Protein AF-A0A0C3QM70-F1 (afdb_monomer)

Foldseek 3Di:
DDVVLLVVLVVCLQDQEDADEQAADDLVSVLNSQVSNLNHAYYAYENNLDALVSLLLQAADPDPPPDDRGNQNHAYYHYELNARYALVSVLRRQVRLLVQCVVCVVPVPDDRHHHHAYYAYANYAPVRYDPVSVVSNVVRYNYYHYHYDHPDPPPPVPPPDPDPPPDPPPDDDDDDD

Organism: NCBI:txid1051891

Solvent-accessible surface area (backbone atoms only — not comparable to full-atom values): 9933 Å² total; per-residue (Å²): 124,44,66,69,54,36,52,50,21,70,76,41,38,75,40,38,69,47,80,48,66,71,48,83,58,49,53,69,34,51,54,61,18,37,68,39,23,60,50,20,30,34,44,33,43,28,44,33,75,42,37,50,73,54,57,50,61,64,33,66,59,94,46,89,83,80,52,83,58,37,36,26,42,32,26,32,43,34,45,30,46,32,66,62,45,46,34,60,55,56,26,50,33,42,49,50,28,29,53,55,34,57,54,40,81,77,40,94,82,65,83,79,43,40,39,37,38,34,42,37,41,28,52,28,48,43,92,50,54,48,69,67,34,52,52,57,37,53,75,50,32,84,40,76,46,79,44,60,42,79,75,68,78,80,76,73,69,83,70,84,69,92,66,90,71,81,72,86,87,82,80,86,84,77,92,76,134

Secondary structure (DSSP, 8-state):
--HHHHHHHHH-TT--EEEEES----HHHHHHHHTT-TT--EEEEES----HHHHHTTSPPSSTTT-PPSSTT--EEEEES-TT--HHHHHHHHHHHHHHHHHHHH-TTS---PPP-EEEEEEEEGGG--HHHHHHHHHH-SEEEEEEE----------------------------

Sequence (177 aa):
MAPWLIELSQAHTQLCNLDITGCVVPTDGWIAAFRNWNSLTSLRLMSCELDDFDVQILSPPETANDQPTLLPKLQKLTLDNEIHLSSTIVRDIVRRRYTLSEARKVDSVTREVAAIQEVTIRGWDAGKVDHKDVAEIAECVERLNIGAFQGGVSDVVDEGSDSDTEWPSDWDSEGSF

Mean predicted aligned error: 10.43 Å

Nearest PDB structures (foldseek):
  8j07-assembly1_5  TM=6.644E-01  e=1.689E-02  Homo sapiens
  4z0c-assembly1_D  TM=6.528E-01  e=6.087E-01  Mus musculus
  5fuy-assembly2_E-2  TM=3.198E-01  e=2.266E+00  Trypanosoma brucei
  5fuy-assembly1_A  TM=3.199E-01  e=3.055E+00  Trypanosoma brucei

Structure (mmCIF, N/CA/C/O backbone):
data_AF-A0A0C3QM70-F1
#
_entry.id   AF-A0A0C3QM70-F1
#
loop_
_atom_site.group_PDB
_atom_site.id
_atom_site.type_symbol
_atom_site.label_atom_id
_atom_site.label_alt_id
_atom_site.label_comp_id
_atom_site.label_asym_id
_atom_site.label_entity_id
_atom_site.label_seq_id
_atom_site.pdbx_PDB_ins_code
_atom_site.Cartn_x
_atom_site.Cartn_y
_atom_site.Cartn_z
_atom_site.occupancy
_atom_site.B_iso_or_equiv
_atom_site.auth_seq_id
_atom_site.auth_comp_id
_atom_site.auth_asym_id
_atom_site.auth_atom_id
_atom_site.pdbx_PDB_model_num
ATOM 1 N N . MET A 1 1 ? -2.213 6.510 -19.638 1.00 62.28 1 MET A N 1
ATOM 2 C CA . MET A 1 1 ? -3.489 6.206 -18.947 1.00 62.28 1 MET A CA 1
ATOM 3 C C . MET A 1 1 ? -3.745 4.715 -19.109 1.00 62.28 1 MET A C 1
ATOM 5 O O . MET A 1 1 ? -3.494 4.232 -20.203 1.00 62.28 1 MET A O 1
ATOM 9 N N . ALA A 1 2 ? -4.167 3.996 -18.063 1.00 82.88 2 ALA A N 1
ATOM 10 C CA . ALA A 1 2 ? -4.428 2.550 -18.100 1.00 82.88 2 ALA A CA 1
ATOM 11 C C . ALA A 1 2 ? -5.946 2.284 -17.974 1.00 82.88 2 ALA A C 1
ATOM 13 O O . ALA A 1 2 ? -6.438 2.132 -16.855 1.00 82.88 2 ALA A O 1
ATOM 14 N N . PRO A 1 3 ? -6.713 2.280 -19.087 1.00 89.38 3 PRO A N 1
ATOM 15 C CA . PRO A 1 3 ? -8.179 2.241 -19.039 1.00 89.38 3 PRO A CA 1
ATOM 16 C C . PRO A 1 3 ? -8.719 0.989 -18.348 1.00 89.38 3 PRO A C 1
ATOM 18 O O . PRO A 1 3 ? -9.655 1.075 -17.560 1.00 89.38 3 PRO A O 1
ATOM 21 N N . TRP A 1 4 ? -8.054 -0.149 -18.562 1.00 94.50 4 TRP A N 1
ATOM 22 C CA . TRP A 1 4 ? -8.442 -1.439 -17.997 1.00 94.50 4 TRP A CA 1
ATOM 23 C C . TRP A 1 4 ? -8.521 -1.420 -16.464 1.00 94.50 4 TRP A C 1
ATOM 25 O O . TRP A 1 4 ? -9.421 -2.028 -15.894 1.00 94.50 4 TRP A O 1
ATOM 35 N N . LEU A 1 5 ? -7.614 -0.706 -15.786 1.00 95.38 5 LEU A N 1
ATOM 36 C CA . LEU A 1 5 ? -7.576 -0.661 -14.324 1.00 95.38 5 LEU A CA 1
ATOM 37 C C . LEU A 1 5 ? -8.749 0.161 -13.779 1.00 95.38 5 LEU A C 1
ATOM 39 O O . LEU A 1 5 ? -9.371 -0.203 -12.782 1.00 95.38 5 LEU A O 1
ATOM 43 N N . ILE A 1 6 ? -9.078 1.254 -14.467 1.00 95.12 6 ILE A N 1
ATOM 44 C CA . ILE A 1 6 ? -10.209 2.114 -14.119 1.00 95.12 6 ILE A CA 1
ATOM 45 C C . ILE A 1 6 ? -11.518 1.350 -14.337 1.00 95.12 6 ILE A C 1
ATOM 47 O O . ILE A 1 6 ? -12.344 1.301 -13.429 1.00 95.12 6 ILE A O 1
ATOM 51 N N . GLU A 1 7 ? -11.683 0.697 -15.487 1.00 96.12 7 GLU A N 1
ATOM 52 C CA . GLU A 1 7 ? -12.855 -0.132 -15.793 1.00 96.12 7 GLU A CA 1
ATOM 53 C C . GLU A 1 7 ? -13.018 -1.276 -14.781 1.00 96.12 7 GLU A C 1
ATOM 55 O O . GLU A 1 7 ? -14.103 -1.459 -14.223 1.00 96.12 7 GLU A O 1
ATOM 60 N N . LEU A 1 8 ? -11.927 -1.981 -14.455 1.00 96.00 8 LEU A N 1
ATOM 61 C CA . LEU A 1 8 ? -11.909 -3.012 -13.414 1.00 96.00 8 LEU A CA 1
ATOM 62 C C . LEU A 1 8 ? -12.368 -2.440 -12.067 1.00 96.00 8 LEU A C 1
ATOM 64 O O . LEU A 1 8 ? -13.179 -3.050 -11.367 1.00 96.00 8 LEU A O 1
ATOM 68 N N . SER A 1 9 ? -11.879 -1.252 -11.708 1.00 96.31 9 SER A N 1
ATOM 69 C CA . SER A 1 9 ? -12.223 -0.618 -10.437 1.00 96.31 9 SER A CA 1
ATOM 70 C C . SER A 1 9 ? -13.693 -0.208 -10.337 1.00 96.31 9 SER A C 1
ATOM 72 O O . SER A 1 9 ? -14.294 -0.316 -9.268 1.00 96.31 9 SER A O 1
ATOM 74 N N . GLN A 1 10 ? -14.294 0.193 -11.458 1.00 96.44 10 GLN A N 1
ATOM 75 C CA . GLN A 1 10 ? -15.709 0.550 -11.544 1.00 96.44 10 GLN A CA 1
ATOM 76 C C . GLN A 1 10 ? -16.611 -0.688 -11.503 1.00 96.44 10 GLN A C 1
ATOM 78 O O . GLN A 1 10 ? -17.658 -0.664 -10.858 1.00 96.44 10 GLN A O 1
ATOM 83 N N . ALA A 1 11 ? -16.198 -1.780 -12.150 1.00 97.12 11 ALA A N 1
ATOM 84 C CA . ALA A 1 11 ? -16.954 -3.030 -12.175 1.00 97.12 11 ALA A CA 1
ATOM 85 C C . ALA A 1 11 ? -16.899 -3.795 -10.838 1.00 97.12 11 ALA A C 1
ATOM 87 O O . ALA A 1 11 ? -17.848 -4.497 -10.487 1.00 97.12 11 ALA A O 1
ATOM 88 N N . HIS A 1 12 ? -15.811 -3.649 -10.072 1.00 96.44 12 HIS A N 1
ATOM 89 C CA . HIS A 1 12 ? -15.542 -4.450 -8.874 1.00 96.44 12 HIS A CA 1
ATOM 90 C C . HIS A 1 12 ? -15.280 -3.596 -7.625 1.00 96.44 12 HIS A C 1
ATOM 92 O O . HIS A 1 12 ? -14.257 -3.735 -6.961 1.00 96.44 12 HIS A O 1
ATOM 98 N N . THR A 1 13 ? -16.227 -2.737 -7.249 1.00 94.81 13 THR A N 1
ATOM 99 C CA . THR A 1 13 ? -16.095 -1.831 -6.084 1.00 94.81 13 THR A CA 1
ATOM 100 C C . THR A 1 13 ? -15.958 -2.546 -4.731 1.00 94.81 13 THR A C 1
ATOM 102 O O . THR A 1 13 ? -15.424 -1.982 -3.778 1.00 94.81 13 THR A O 1
ATOM 105 N N . GLN A 1 14 ? -16.408 -3.803 -4.643 1.00 95.88 14 GLN A N 1
ATOM 106 C CA . GLN A 1 14 ? -16.313 -4.650 -3.445 1.00 95.88 14 GLN A CA 1
ATOM 107 C C . GLN A 1 14 ? -15.045 -5.517 -3.407 1.00 95.88 14 GLN A C 1
ATOM 109 O O . GLN A 1 14 ? -14.957 -6.435 -2.595 1.00 95.88 14 GLN A O 1
ATOM 114 N N . LEU A 1 15 ? -14.076 -5.272 -4.294 1.00 96.38 15 LEU A N 1
ATOM 115 C CA . LEU A 1 15 ? -12.822 -6.017 -4.309 1.00 96.38 15 LEU A CA 1
ATOM 116 C C . LEU A 1 15 ? -12.076 -5.841 -2.975 1.00 96.38 15 LEU A C 1
ATOM 118 O O . LEU A 1 15 ? -11.811 -4.718 -2.551 1.00 96.38 15 LEU A O 1
ATOM 122 N N . CYS A 1 16 ? -11.726 -6.956 -2.327 1.00 97.56 16 CYS A N 1
ATOM 123 C CA . CYS A 1 16 ? -10.969 -6.955 -1.068 1.00 97.56 16 CYS A CA 1
ATOM 124 C C . CYS A 1 16 ? -9.469 -7.205 -1.274 1.00 97.56 16 CYS A C 1
ATOM 126 O O . CYS A 1 16 ? -8.653 -6.771 -0.464 1.00 97.56 16 CYS A O 1
ATOM 128 N N . ASN A 1 17 ? -9.102 -7.910 -2.346 1.00 98.06 17 ASN A N 1
ATOM 129 C CA . ASN A 1 17 ? -7.728 -8.307 -2.635 1.00 98.06 17 ASN A CA 1
ATOM 130 C C . ASN A 1 17 ? -7.408 -7.998 -4.093 1.00 98.06 17 ASN A C 1
ATOM 132 O O . ASN A 1 17 ? -8.175 -8.379 -4.977 1.00 98.06 17 ASN A O 1
ATOM 136 N N . LEU A 1 18 ? -6.275 -7.351 -4.329 1.00 97.62 18 LEU A N 1
ATOM 137 C CA . LEU A 1 18 ? -5.788 -7.026 -5.659 1.00 97.62 18 LEU A CA 1
ATOM 138 C C . LEU A 1 18 ? -4.319 -7.420 -5.766 1.00 97.62 18 LEU A C 1
ATOM 140 O O . LEU A 1 18 ? -3.511 -7.016 -4.931 1.00 97.62 18 LEU A O 1
ATOM 144 N N . ASP A 1 19 ? -4.003 -8.195 -6.797 1.00 97.19 19 ASP A N 1
ATOM 145 C CA . ASP A 1 19 ? -2.641 -8.531 -7.202 1.00 97.19 19 ASP A CA 1
ATOM 146 C C . ASP A 1 19 ? -2.462 -8.055 -8.645 1.00 97.19 19 ASP A C 1
ATOM 148 O O . ASP A 1 19 ? -3.236 -8.440 -9.526 1.00 97.19 19 ASP A O 1
ATOM 152 N N . ILE A 1 20 ? -1.504 -7.158 -8.864 1.00 95.44 20 ILE A N 1
ATOM 153 C CA . ILE A 1 20 ? -1.140 -6.648 -10.184 1.00 95.44 20 ILE A CA 1
ATOM 154 C C . ILE A 1 20 ? 0.347 -6.895 -10.377 1.00 95.44 20 ILE A C 1
ATOM 156 O O . ILE A 1 20 ? 1.166 -6.527 -9.537 1.00 95.44 20 ILE A O 1
ATOM 160 N N . THR A 1 21 ? 0.682 -7.518 -11.503 1.00 95.25 21 THR A N 1
ATOM 161 C CA . THR A 1 21 ? 2.053 -7.885 -11.851 1.00 95.25 21 THR A CA 1
ATOM 162 C C . THR A 1 21 ? 2.412 -7.355 -13.237 1.00 95.25 21 THR A C 1
ATOM 164 O O . THR A 1 21 ? 1.606 -7.474 -14.162 1.00 95.25 21 THR A O 1
ATOM 167 N N . GLY A 1 22 ? 3.619 -6.809 -13.400 1.00 92.75 22 GLY A N 1
ATOM 168 C CA . GLY A 1 22 ? 4.193 -6.473 -14.706 1.00 92.75 22 GLY A CA 1
ATOM 169 C C . GLY A 1 22 ? 3.465 -5.346 -15.438 1.00 92.75 22 GLY A C 1
ATOM 170 O O . GLY A 1 22 ? 3.394 -5.366 -16.666 1.00 92.75 22 GLY A O 1
ATOM 171 N N . CYS A 1 23 ? 2.846 -4.416 -14.706 1.00 91.44 23 CYS A N 1
ATOM 172 C CA . CYS A 1 23 ? 1.998 -3.376 -15.284 1.00 91.44 23 CYS A CA 1
ATOM 173 C C . CYS A 1 23 ? 2.524 -1.979 -14.963 1.00 91.44 23 CYS A C 1
ATOM 175 O O . CYS A 1 23 ? 2.448 -1.540 -13.820 1.00 91.44 23 CYS A O 1
ATOM 177 N N . VAL A 1 24 ? 2.927 -1.245 -15.999 1.00 91.56 24 VAL A N 1
ATOM 178 C CA . VAL A 1 24 ? 3.275 0.175 -15.882 1.00 91.56 24 VAL A CA 1
ATOM 179 C C . VAL A 1 24 ? 2.003 1.012 -15.986 1.00 91.56 24 VAL A C 1
ATOM 181 O O . VAL A 1 24 ? 1.373 1.111 -17.046 1.00 91.56 24 VAL A O 1
ATOM 184 N N . VAL A 1 25 ? 1.594 1.603 -14.868 1.00 92.44 25 VAL A N 1
ATOM 185 C CA . VAL A 1 25 ? 0.392 2.436 -14.770 1.00 92.44 25 VAL A CA 1
ATOM 186 C C . VAL A 1 25 ? 0.801 3.816 -14.258 1.00 92.44 25 VAL A C 1
ATOM 188 O O . VAL A 1 25 ? 1.404 3.899 -13.197 1.00 92.44 25 VAL A O 1
ATOM 191 N N . PRO A 1 26 ? 0.456 4.911 -14.963 1.00 92.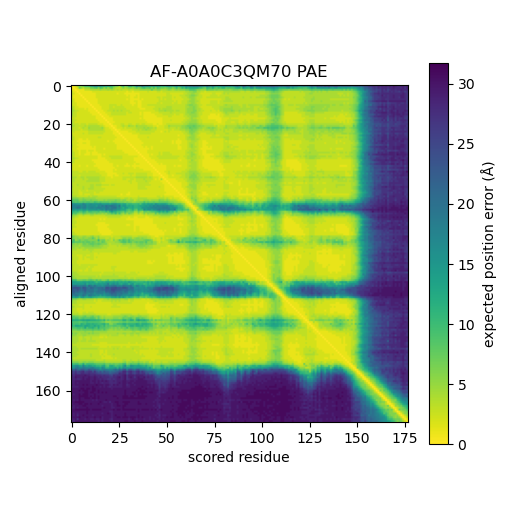44 26 PRO A N 1
ATOM 192 C CA . PRO A 1 26 ? 0.729 6.256 -14.463 1.00 92.44 26 PRO A CA 1
ATOM 193 C C . PRO A 1 26 ? -0.003 6.530 -13.147 1.00 92.44 26 PRO A C 1
ATOM 195 O O . PRO A 1 26 ? -1.139 6.075 -12.985 1.00 92.44 26 PRO A O 1
ATOM 198 N N . THR A 1 27 ? 0.573 7.366 -12.282 1.00 92.75 27 THR A N 1
ATOM 199 C CA . THR A 1 27 ? 0.020 7.750 -10.971 1.00 92.75 27 THR A CA 1
ATOM 200 C C . THR A 1 27 ? -1.465 8.128 -11.017 1.00 92.75 27 THR A C 1
ATOM 202 O O . THR A 1 27 ? -2.265 7.622 -10.232 1.00 92.75 27 THR A O 1
ATOM 205 N N . ASP A 1 28 ? -1.886 8.943 -11.990 1.00 93.31 28 ASP A N 1
ATOM 206 C CA . ASP A 1 28 ? -3.295 9.337 -12.151 1.00 93.31 2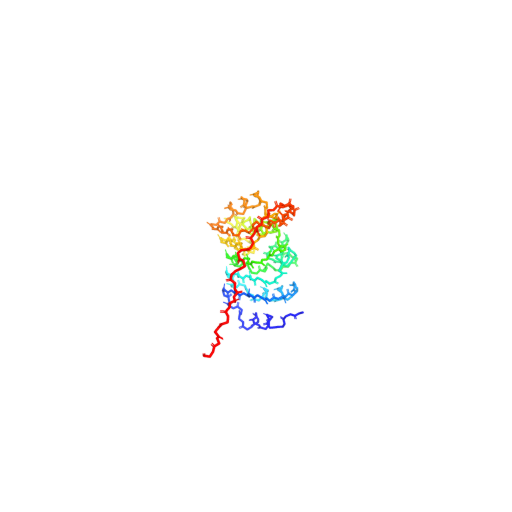8 ASP A CA 1
ATOM 207 C C . ASP A 1 28 ? -4.230 8.143 -12.402 1.00 93.31 28 ASP A C 1
ATOM 209 O O . ASP A 1 28 ? -5.389 8.146 -11.982 1.00 93.31 28 ASP A O 1
ATOM 213 N N . GLY A 1 29 ? -3.731 7.105 -13.080 1.00 94.50 29 GLY A N 1
ATOM 214 C CA . GLY A 1 29 ? -4.450 5.852 -13.295 1.00 94.50 29 GLY A CA 1
ATOM 215 C C . GLY A 1 29 ? -4.631 5.071 -11.996 1.00 94.50 29 GLY A C 1
ATOM 216 O O . GLY A 1 29 ? -5.739 4.605 -11.723 1.00 94.50 29 GLY A O 1
ATOM 217 N N . TRP A 1 30 ? -3.582 4.992 -11.171 1.00 94.69 30 TRP A N 1
ATOM 218 C CA . TRP A 1 30 ? -3.666 4.400 -9.836 1.00 94.69 30 TRP A CA 1
ATOM 219 C C . TRP A 1 30 ? -4.658 5.149 -8.950 1.00 94.69 30 TRP A C 1
ATOM 221 O O . TRP A 1 30 ? -5.550 4.531 -8.371 1.00 94.69 30 TRP A O 1
ATOM 231 N N . ILE A 1 31 ? -4.572 6.483 -8.903 1.00 94.56 31 ILE A N 1
ATOM 232 C CA . ILE A 1 31 ? -5.488 7.331 -8.130 1.00 94.56 31 ILE A CA 1
ATOM 233 C C . ILE A 1 31 ? -6.934 7.105 -8.578 1.00 94.56 31 ILE A C 1
ATOM 235 O O . ILE A 1 31 ? -7.815 6.892 -7.741 1.00 94.56 31 ILE A O 1
ATOM 239 N N . ALA A 1 32 ? -7.196 7.141 -9.887 1.00 94.69 32 ALA A N 1
ATOM 240 C CA . ALA A 1 32 ? -8.537 6.955 -10.430 1.00 94.69 32 ALA A CA 1
ATOM 241 C C . ALA A 1 32 ? -9.132 5.590 -10.052 1.00 94.69 32 ALA A C 1
ATOM 243 O O . ALA A 1 32 ? -10.305 5.522 -9.684 1.00 94.69 32 ALA A O 1
ATOM 244 N N . ALA A 1 33 ? -8.328 4.525 -10.093 1.00 95.19 33 ALA A N 1
ATOM 245 C CA . ALA A 1 33 ? -8.770 3.185 -9.733 1.00 95.19 33 ALA A CA 1
ATOM 246 C C . ALA A 1 33 ? -8.963 3.005 -8.219 1.00 95.19 33 ALA A C 1
ATOM 248 O O . ALA A 1 33 ? -10.015 2.555 -7.762 1.00 95.19 33 ALA A O 1
ATOM 249 N N . PHE A 1 34 ? -7.977 3.414 -7.416 1.00 95.81 34 PHE A N 1
ATOM 250 C CA . PHE A 1 34 ? -7.982 3.233 -5.963 1.00 95.81 34 PHE A CA 1
ATOM 251 C C . PHE A 1 34 ? -9.105 4.000 -5.259 1.00 95.81 34 PHE A C 1
ATOM 253 O O . PHE A 1 34 ? -9.550 3.580 -4.190 1.00 95.81 34 PHE A O 1
ATOM 260 N N . ARG A 1 35 ? -9.627 5.073 -5.868 1.00 94.19 35 ARG A N 1
ATOM 261 C CA . ARG A 1 35 ? -10.819 5.786 -5.374 1.00 94.19 35 ARG A CA 1
ATOM 262 C C . ARG A 1 35 ? -12.079 4.917 -5.320 1.00 94.19 35 ARG A C 1
ATOM 264 O O . ARG A 1 35 ? -12.966 5.204 -4.519 1.00 94.19 35 ARG A O 1
ATOM 271 N N . ASN A 1 36 ? -12.168 3.870 -6.140 1.00 95.19 36 ASN A N 1
ATOM 272 C CA . ASN A 1 36 ? -13.356 3.016 -6.211 1.00 95.19 36 ASN A CA 1
ATOM 273 C C . ASN A 1 36 ? -13.298 1.817 -5.247 1.00 95.19 36 ASN A C 1
ATOM 275 O O . ASN A 1 36 ? -14.336 1.232 -4.936 1.00 95.19 36 ASN A O 1
ATOM 279 N N . TRP A 1 37 ? -12.118 1.463 -4.726 1.00 96.00 37 TRP A N 1
ATOM 280 C CA . TRP A 1 37 ? -11.905 0.262 -3.911 1.00 96.00 37 TRP A CA 1
ATOM 281 C C . TRP A 1 37 ? -11.8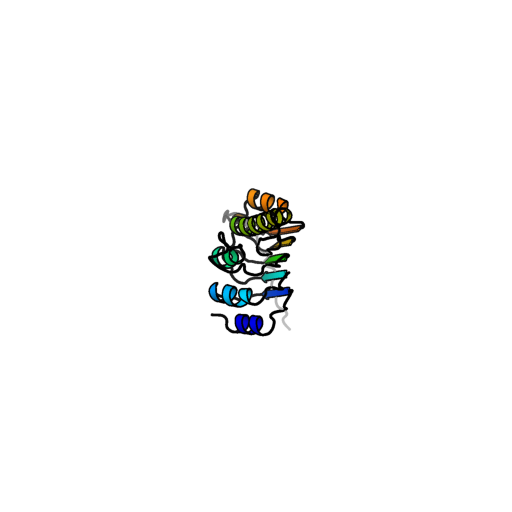32 0.541 -2.406 1.00 96.00 37 TRP A C 1
ATOM 283 O O . TRP A 1 37 ? -10.838 0.273 -1.731 1.00 96.00 37 TRP A O 1
ATOM 293 N N . ASN A 1 38 ? -12.935 1.033 -1.844 1.00 94.25 38 ASN A N 1
ATOM 294 C CA . ASN A 1 38 ? -13.027 1.334 -0.408 1.00 94.25 38 ASN A CA 1
ATOM 295 C C . ASN A 1 38 ? -13.050 0.089 0.498 1.00 94.25 38 ASN A C 1
ATOM 297 O O . ASN A 1 38 ? -12.855 0.205 1.709 1.00 94.25 38 ASN A O 1
ATOM 301 N N . SER A 1 39 ? -13.292 -1.090 -0.080 1.00 95.50 39 SER A N 1
ATOM 302 C CA . SER A 1 39 ? -13.283 -2.382 0.616 1.00 95.50 39 SER A CA 1
ATOM 303 C C . SER A 1 39 ? -11.941 -3.116 0.524 1.00 95.50 39 SER A C 1
ATOM 305 O O . SER A 1 39 ? -11.802 -4.162 1.155 1.00 95.50 39 SER A O 1
ATOM 307 N N . LEU A 1 40 ? -10.955 -2.593 -0.219 1.00 98.00 40 LEU A N 1
ATOM 308 C CA . LEU A 1 40 ? -9.677 -3.278 -0.410 1.00 98.00 40 LEU A CA 1
ATOM 309 C C . LEU A 1 40 ? -8.899 -3.366 0.903 1.00 98.00 40 LEU A C 1
ATOM 311 O O . LEU A 1 40 ? -8.583 -2.350 1.522 1.00 98.00 40 LEU A O 1
ATOM 315 N N . THR A 1 41 ? -8.552 -4.589 1.284 1.00 98.25 41 THR A N 1
ATOM 316 C CA . THR A 1 41 ? -7.755 -4.907 2.471 1.00 98.25 41 THR A CA 1
ATOM 317 C C . THR A 1 41 ? -6.347 -5.370 2.126 1.00 98.25 41 THR A C 1
ATOM 319 O O . THR A 1 41 ? -5.445 -5.207 2.945 1.00 98.25 41 THR A O 1
ATOM 322 N N . SER A 1 42 ? -6.138 -5.928 0.930 1.00 98.56 42 SER A N 1
ATOM 323 C CA . SER A 1 42 ? -4.842 -6.444 0.485 1.00 98.56 42 SER A CA 1
ATOM 324 C C . SER A 1 42 ? -4.484 -5.914 -0.895 1.00 98.56 42 SER A C 1
ATOM 326 O O . SER A 1 42 ? -5.247 -6.095 -1.845 1.00 98.56 42 SER A O 1
ATOM 328 N N . LEU A 1 43 ? -3.299 -5.323 -1.004 1.00 98.31 43 LEU A N 1
ATOM 329 C CA . LEU A 1 43 ? -2.715 -4.855 -2.253 1.00 98.31 43 LEU A CA 1
ATOM 330 C C . LEU A 1 43 ? -1.349 -5.502 -2.448 1.00 98.31 43 LEU A C 1
ATOM 332 O O . LEU A 1 43 ? -0.478 -5.404 -1.582 1.00 98.31 43 LEU A O 1
ATOM 336 N N . ARG A 1 44 ? -1.167 -6.138 -3.600 1.00 97.56 44 ARG A N 1
ATOM 337 C CA . ARG A 1 44 ? 0.114 -6.653 -4.058 1.00 97.56 44 ARG A CA 1
ATOM 338 C C . ARG A 1 44 ? 0.440 -6.058 -5.417 1.00 97.56 44 ARG A C 1
ATOM 340 O O . ARG A 1 44 ? -0.357 -6.168 -6.344 1.00 97.56 44 ARG A O 1
ATOM 347 N N . LEU A 1 45 ? 1.599 -5.419 -5.496 1.00 96.44 45 LEU A N 1
ATOM 348 C CA . LEU A 1 45 ? 2.160 -4.854 -6.714 1.00 96.44 45 LEU A CA 1
ATOM 349 C C . LEU A 1 45 ? 3.515 -5.520 -6.940 1.00 96.44 45 LEU A C 1
ATOM 351 O O . LEU A 1 45 ? 4.338 -5.567 -6.022 1.00 96.44 45 LEU A O 1
ATOM 355 N N . MET A 1 46 ? 3.694 -6.109 -8.119 1.00 94.50 46 MET A N 1
ATOM 356 C CA . MET A 1 46 ? 4.919 -6.803 -8.495 1.00 94.50 46 MET A CA 1
ATOM 357 C C . MET A 1 46 ? 5.426 -6.299 -9.838 1.00 94.50 46 MET A C 1
ATOM 359 O O . MET A 1 46 ? 4.726 -6.431 -10.840 1.00 94.50 46 MET A O 1
ATOM 363 N N . SER A 1 47 ? 6.673 -5.837 -9.894 1.00 93.25 47 SER A N 1
ATOM 364 C CA . SER A 1 47 ? 7.311 -5.404 -11.143 1.00 93.25 47 SER A CA 1
ATOM 365 C C . SER A 1 47 ? 6.443 -4.404 -11.926 1.00 93.25 47 SER A C 1
ATOM 367 O O . SER A 1 47 ? 6.278 -4.530 -13.139 1.00 93.25 47 SER A O 1
ATOM 369 N N . CYS A 1 48 ? 5.825 -3.457 -11.222 1.00 93.75 48 CYS A N 1
ATOM 370 C CA . CYS A 1 48 ? 4.987 -2.401 -11.787 1.00 93.75 48 CYS A CA 1
ATOM 371 C C . CYS A 1 48 ? 5.778 -1.120 -12.111 1.00 93.75 48 CYS A C 1
ATOM 373 O O . CYS A 1 48 ? 5.184 -0.165 -12.608 1.00 93.75 48 CYS A O 1
ATOM 375 N N . GLU A 1 49 ? 7.094 -1.121 -11.863 1.00 90.69 49 GLU A N 1
ATOM 376 C CA . GLU A 1 49 ? 8.016 0.005 -12.082 1.00 90.69 49 GLU A CA 1
ATOM 377 C C . GLU A 1 49 ? 7.654 1.240 -11.246 1.00 90.69 49 GLU A C 1
ATOM 379 O O . GLU A 1 49 ? 7.770 2.375 -11.700 1.00 90.69 49 GLU A O 1
ATOM 384 N N . LEU A 1 50 ? 7.206 1.011 -10.011 1.00 91.44 50 LEU A N 1
ATOM 385 C CA . LEU A 1 50 ? 6.771 2.068 -9.107 1.00 91.44 50 LEU A CA 1
ATOM 386 C C . LEU A 1 50 ? 7.965 2.840 -8.549 1.00 91.44 50 LEU A C 1
ATOM 388 O O . LEU A 1 50 ? 8.958 2.250 -8.107 1.00 91.44 50 LEU A O 1
ATOM 392 N N . ASP A 1 51 ? 7.816 4.158 -8.484 1.00 91.62 51 ASP A N 1
ATOM 393 C CA . ASP A 1 51 ? 8.692 5.041 -7.723 1.00 91.62 51 ASP A CA 1
ATOM 394 C C . ASP A 1 51 ? 8.008 5.579 -6.450 1.00 91.62 51 ASP A C 1
ATOM 396 O O . ASP A 1 51 ? 6.854 5.267 -6.131 1.00 91.62 51 ASP A O 1
ATOM 400 N N . ASP A 1 52 ? 8.750 6.373 -5.674 1.00 92.25 52 ASP A N 1
ATOM 401 C CA . ASP A 1 52 ? 8.246 6.941 -4.423 1.00 92.25 52 ASP A CA 1
ATOM 402 C C . ASP A 1 52 ? 6.993 7.801 -4.639 1.00 92.25 52 ASP A C 1
ATOM 404 O O . ASP A 1 52 ? 6.103 7.811 -3.787 1.00 92.25 52 ASP A O 1
ATOM 408 N N . PHE A 1 53 ? 6.896 8.498 -5.773 1.00 91.81 53 PHE A N 1
ATOM 409 C CA . PHE A 1 53 ? 5.760 9.355 -6.094 1.00 91.81 53 PHE A CA 1
ATOM 410 C C . PHE A 1 53 ? 4.501 8.526 -6.367 1.00 91.81 53 PHE A C 1
ATOM 412 O O . PHE A 1 53 ? 3.424 8.848 -5.856 1.00 91.81 53 PHE A O 1
ATOM 419 N N . ASP A 1 54 ? 4.638 7.414 -7.088 1.00 92.50 54 ASP A N 1
ATOM 420 C CA . ASP A 1 54 ? 3.531 6.497 -7.348 1.00 92.50 54 ASP A CA 1
ATOM 421 C C . ASP A 1 54 ? 2.983 5.868 -6.066 1.00 92.50 54 ASP A C 1
ATOM 423 O O . ASP A 1 54 ? 1.768 5.766 -5.889 1.00 92.50 54 ASP A O 1
ATOM 427 N N . VAL A 1 55 ? 3.858 5.460 -5.144 1.00 92.81 55 VAL A N 1
ATOM 428 C CA . VAL A 1 55 ? 3.445 4.788 -3.902 1.00 92.81 55 VAL A CA 1
ATOM 429 C C . VAL A 1 55 ? 2.944 5.788 -2.854 1.00 92.81 55 VAL A C 1
ATOM 431 O O . VAL A 1 55 ? 2.090 5.437 -2.031 1.00 92.81 55 VAL A O 1
ATOM 434 N N . GLN A 1 56 ? 3.372 7.057 -2.914 1.00 94.38 56 GLN A N 1
ATOM 435 C CA . GLN A 1 56 ? 2.943 8.121 -1.998 1.00 94.38 56 GLN A CA 1
ATOM 436 C C . GLN A 1 56 ? 1.422 8.312 -1.959 1.00 94.38 56 GLN A C 1
ATOM 438 O O . GLN A 1 56 ? 0.882 8.692 -0.919 1.00 94.38 56 GLN A O 1
ATOM 443 N N . ILE A 1 57 ? 0.706 7.991 -3.041 1.00 93.94 57 ILE A N 1
ATOM 444 C CA . ILE A 1 57 ? -0.763 8.076 -3.106 1.00 93.94 57 ILE A CA 1
ATOM 445 C C . ILE A 1 57 ? -1.463 7.187 -2.062 1.00 93.94 57 ILE A C 1
ATOM 447 O O . ILE A 1 57 ? -2.634 7.398 -1.741 1.00 93.94 57 ILE A O 1
ATOM 451 N N . LEU A 1 58 ? -0.765 6.175 -1.534 1.00 95.06 58 LEU A N 1
ATOM 452 C CA . LEU A 1 58 ? -1.255 5.315 -0.459 1.00 95.06 58 LEU A CA 1
ATOM 453 C C . LEU A 1 58 ? -1.189 5.996 0.914 1.00 95.06 58 LEU A C 1
ATOM 455 O O . LEU A 1 58 ? -1.800 5.495 1.865 1.00 95.06 58 LEU A O 1
ATOM 459 N N . SER A 1 59 ? -0.478 7.116 1.045 1.00 93.31 59 SER A N 1
ATOM 460 C CA . SER A 1 59 ? -0.438 7.903 2.272 1.00 93.31 59 SER A CA 1
ATOM 461 C C . SER A 1 59 ? -1.746 8.685 2.448 1.00 93.31 59 SER A C 1
ATOM 463 O O . SER A 1 59 ? -2.202 9.353 1.517 1.00 93.31 59 SER A O 1
ATOM 465 N N . PRO A 1 60 ? -2.390 8.634 3.626 1.00 90.12 60 PRO A N 1
ATOM 466 C CA . PRO A 1 60 ? -3.537 9.485 3.909 1.00 90.12 60 PRO A CA 1
ATOM 467 C C . PRO A 1 60 ? -3.158 10.976 3.836 1.00 90.12 60 PRO A C 1
ATOM 469 O O . PRO A 1 60 ? -2.111 11.352 4.371 1.00 90.12 60 PRO A O 1
ATOM 472 N N . PRO A 1 61 ? -4.012 11.838 3.254 1.00 85.75 61 PRO A N 1
ATOM 473 C CA . PRO A 1 61 ? -3.725 13.264 3.129 1.00 85.75 61 PRO A CA 1
ATOM 474 C C . PRO A 1 61 ? -3.547 13.938 4.497 1.00 85.75 61 PRO A C 1
ATOM 476 O O . PRO A 1 61 ? -4.085 13.495 5.519 1.00 85.75 61 PRO A O 1
ATOM 479 N N . GLU A 1 62 ? -2.780 15.029 4.524 1.00 77.06 62 GLU A N 1
ATOM 480 C CA . GLU A 1 62 ? -2.504 15.774 5.758 1.00 77.06 62 GLU A CA 1
ATOM 481 C C . GLU A 1 62 ? -3.766 16.411 6.337 1.00 77.06 62 GLU A C 1
ATOM 483 O O . GLU A 1 62 ? -3.974 16.367 7.553 1.00 77.06 62 GLU A O 1
ATOM 488 N N . THR A 1 63 ? -4.637 16.934 5.469 1.00 71.38 63 THR A N 1
ATOM 489 C CA . THR A 1 63 ? -5.911 17.536 5.856 1.00 71.38 63 THR A CA 1
ATOM 490 C C . THR A 1 63 ? -7.092 16.749 5.289 1.00 71.38 63 THR A C 1
ATOM 492 O O . THR A 1 63 ? -7.065 16.230 4.172 1.00 71.38 63 THR A O 1
ATOM 495 N N . ALA A 1 64 ? -8.181 16.668 6.059 1.00 62.81 64 ALA A N 1
ATOM 496 C CA . ALA A 1 64 ? -9.394 15.962 5.642 1.00 62.81 64 ALA A CA 1
ATOM 497 C C . ALA A 1 64 ? -10.111 16.623 4.444 1.00 62.81 64 ALA A C 1
ATOM 499 O O . ALA A 1 64 ? -10.978 15.996 3.827 1.00 62.81 64 ALA A O 1
ATOM 500 N N . ASN A 1 65 ? -9.757 17.867 4.112 1.00 65.00 65 ASN A N 1
ATOM 501 C CA . ASN A 1 65 ? -10.435 18.659 3.090 1.00 65.00 65 ASN A CA 1
ATOM 502 C C . ASN A 1 65 ? -9.778 18.565 1.708 1.00 65.00 65 ASN A C 1
ATOM 504 O O . ASN A 1 65 ? -10.448 18.883 0.730 1.00 65.00 65 ASN A O 1
ATOM 508 N N . ASP A 1 66 ? -8.530 18.097 1.611 1.00 66.19 66 ASP A N 1
ATOM 509 C CA . ASP A 1 66 ? -7.797 18.140 0.342 1.00 66.19 66 ASP A CA 1
ATOM 510 C C . ASP A 1 66 ? -8.187 17.002 -0.606 1.00 66.19 66 ASP A C 1
ATOM 512 O O . ASP A 1 66 ? -8.495 17.266 -1.766 1.00 66.19 66 ASP A O 1
ATOM 516 N N . GLN A 1 67 ? -8.243 15.748 -0.135 1.00 75.00 67 GLN A N 1
ATOM 517 C CA . GLN A 1 67 ? -8.662 14.584 -0.937 1.00 75.00 67 GLN A CA 1
ATOM 518 C C . GLN A 1 67 ? -9.236 13.448 -0.063 1.00 75.00 67 GLN A C 1
ATOM 520 O O . GLN A 1 67 ? -8.998 13.407 1.148 1.00 75.00 67 GLN A O 1
ATOM 525 N N . PRO A 1 68 ? -10.033 12.516 -0.628 1.00 82.50 68 PRO A N 1
ATOM 526 C CA . PRO A 1 68 ? -10.393 11.286 0.072 1.00 82.50 68 PRO A CA 1
ATOM 527 C C . PRO A 1 68 ? -9.163 10.384 0.245 1.00 82.50 68 PRO A C 1
ATOM 529 O O . PRO A 1 68 ? -8.355 10.249 -0.671 1.00 82.50 68 PRO A O 1
ATOM 532 N N . THR A 1 69 ? -9.044 9.727 1.402 1.00 89.25 69 THR A N 1
ATOM 533 C CA . THR A 1 69 ? -8.016 8.701 1.620 1.00 89.25 69 THR A CA 1
ATOM 534 C C . THR A 1 69 ? -8.241 7.537 0.661 1.00 89.25 69 THR A C 1
ATOM 536 O O . THR A 1 69 ? -9.317 6.938 0.662 1.00 89.25 69 THR A O 1
ATOM 539 N N . LEU A 1 70 ? -7.223 7.194 -0.125 1.00 94.31 70 LEU A N 1
ATOM 540 C CA . LEU A 1 70 ? -7.265 6.036 -1.012 1.00 94.31 70 LEU A CA 1
ATOM 541 C C . LEU A 1 70 ? -7.086 4.745 -0.211 1.00 94.31 70 LEU A C 1
ATOM 543 O O . LEU A 1 70 ? -6.282 4.690 0.722 1.00 94.31 70 LEU A O 1
ATOM 547 N N . LEU A 1 71 ? -7.833 3.701 -0.580 1.00 96.00 71 LEU A N 1
ATOM 548 C CA . LEU A 1 71 ? -7.780 2.382 0.065 1.00 96.00 71 LEU A CA 1
ATOM 549 C C . LEU A 1 71 ? -7.851 2.487 1.609 1.00 96.00 71 LEU A C 1
ATOM 551 O O . LEU A 1 71 ? -6.912 2.101 2.318 1.00 96.00 71 LEU A O 1
ATOM 555 N N . PRO A 1 72 ? -8.935 3.060 2.167 1.00 94.75 72 PRO A N 1
ATOM 556 C CA . PRO A 1 72 ? -9.043 3.348 3.599 1.00 94.75 72 PRO A CA 1
ATOM 557 C C . PRO A 1 72 ? -8.937 2.098 4.481 1.00 94.75 72 PRO A C 1
ATOM 559 O O . PRO A 1 72 ? -8.519 2.201 5.629 1.00 94.75 72 PRO A O 1
ATOM 562 N N . LYS A 1 73 ? -9.267 0.916 3.950 1.00 96.38 73 LYS A N 1
ATOM 563 C CA . LYS A 1 73 ? -9.235 -0.365 4.672 1.00 96.38 73 LYS A CA 1
ATOM 564 C C . LYS A 1 73 ? -7.988 -1.209 4.399 1.00 96.38 73 LYS A C 1
ATOM 566 O O . LYS A 1 73 ? -7.944 -2.358 4.829 1.00 96.38 73 LYS A O 1
ATOM 571 N N . LEU A 1 74 ? -6.985 -0.662 3.710 1.00 98.00 74 LEU A N 1
ATOM 572 C CA . LEU A 1 74 ? -5.765 -1.393 3.383 1.00 98.00 74 LEU A CA 1
ATOM 573 C C . LEU A 1 74 ? -5.024 -1.819 4.657 1.00 98.00 74 LEU A C 1
ATOM 575 O O . LEU A 1 74 ? -4.622 -0.976 5.455 1.00 98.00 74 LEU A O 1
ATOM 579 N N . GLN A 1 75 ? -4.827 -3.127 4.808 1.00 98.12 75 GLN A N 1
ATOM 580 C CA . GLN A 1 75 ? -4.152 -3.757 5.945 1.00 98.12 75 GLN A CA 1
ATOM 581 C C . GLN A 1 75 ? -2.913 -4.547 5.522 1.00 98.12 75 GLN A C 1
ATOM 583 O O . GLN A 1 75 ? -2.018 -4.751 6.338 1.00 98.12 75 GLN A O 1
ATOM 588 N N . LYS A 1 76 ? -2.846 -4.998 4.266 1.00 98.56 76 LYS A N 1
ATOM 589 C CA . LYS A 1 76 ? -1.720 -5.773 3.741 1.00 98.56 76 LYS A CA 1
ATOM 590 C C . LYS A 1 76 ? -1.164 -5.115 2.494 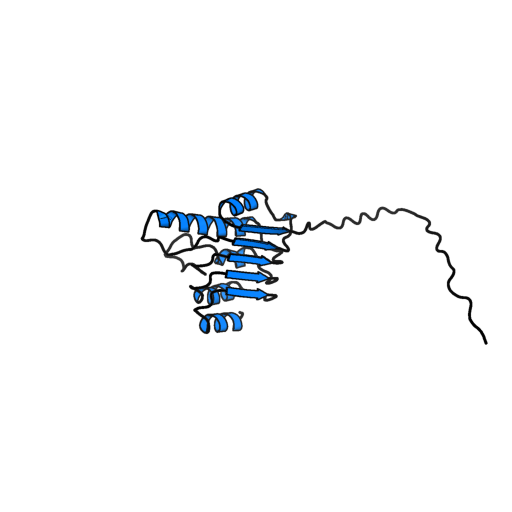1.00 98.56 76 LYS A C 1
ATOM 592 O O . LYS A 1 76 ? -1.898 -4.929 1.523 1.00 98.56 76 LYS A O 1
ATOM 597 N N . LEU A 1 77 ? 0.123 -4.794 2.525 1.00 98.19 77 LEU A N 1
ATOM 598 C CA . LEU A 1 77 ? 0.840 -4.187 1.414 1.00 98.19 77 LEU A CA 1
ATOM 599 C C . LEU A 1 77 ? 2.022 -5.073 1.027 1.00 98.19 77 LEU A C 1
ATOM 601 O O . LEU A 1 77 ? 2.893 -5.360 1.846 1.00 98.19 77 LEU A O 1
ATOM 605 N N . THR A 1 78 ? 2.042 -5.516 -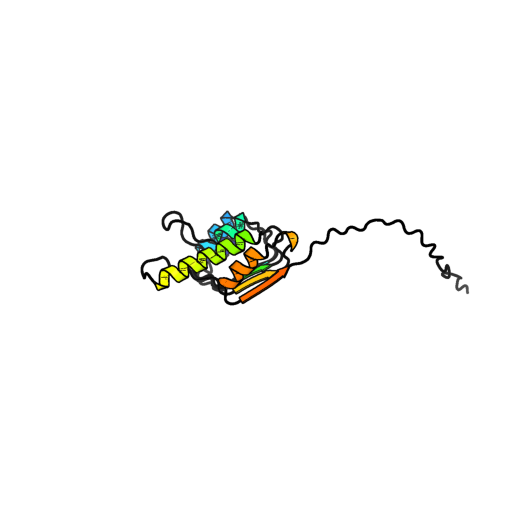0.224 1.00 97.25 78 THR A N 1
ATOM 606 C CA . THR A 1 78 ? 3.179 -6.224 -0.811 1.00 97.25 78 THR A CA 1
ATOM 607 C C . THR A 1 78 ? 3.720 -5.433 -1.992 1.00 97.25 78 THR A C 1
ATOM 609 O O . THR A 1 78 ? 2.970 -5.149 -2.923 1.00 97.25 78 THR A O 1
ATOM 612 N N . LEU A 1 79 ? 5.009 -5.108 -1.939 1.00 95.25 79 LEU A N 1
ATOM 613 C CA . LEU A 1 79 ? 5.762 -4.421 -2.987 1.00 95.25 79 LEU A CA 1
ATOM 614 C C . LEU A 1 79 ? 6.924 -5.334 -3.390 1.00 95.25 79 LEU A C 1
ATOM 616 O O . LEU A 1 79 ? 7.817 -5.600 -2.583 1.00 95.25 79 LEU A O 1
ATOM 620 N N . ASP A 1 80 ? 6.863 -5.897 -4.592 1.00 92.88 80 ASP A N 1
ATOM 621 C CA . ASP A 1 80 ? 7.785 -6.939 -5.051 1.00 92.88 80 ASP A CA 1
ATOM 622 C C . ASP A 1 80 ? 8.501 -6.489 -6.332 1.00 92.88 80 ASP A C 1
ATOM 624 O O . ASP A 1 80 ? 7.859 -6.085 -7.297 1.00 92.88 80 ASP A O 1
ATOM 628 N N . ASN A 1 81 ? 9.832 -6.559 -6.355 1.00 85.44 81 ASN A N 1
ATOM 629 C CA . ASN A 1 81 ? 10.686 -6.121 -7.466 1.00 85.44 81 ASN A CA 1
ATOM 630 C C . ASN A 1 81 ? 10.492 -4.647 -7.878 1.00 85.44 81 ASN A C 1
ATOM 632 O O . ASN A 1 81 ? 10.614 -4.307 -9.054 1.00 85.44 81 ASN A O 1
ATOM 636 N N . GLU A 1 82 ? 10.217 -3.766 -6.916 1.00 83.69 82 GLU A N 1
ATOM 637 C CA . GLU A 1 82 ? 10.083 -2.320 -7.136 1.00 83.69 82 GLU A CA 1
ATOM 638 C C . GLU A 1 82 ? 11.401 -1.605 -6.786 1.00 83.69 82 GLU A C 1
ATOM 640 O O . GLU A 1 82 ? 11.577 -1.016 -5.717 1.00 83.69 82 GLU A O 1
ATOM 645 N N . ILE A 1 83 ? 12.380 -1.705 -7.688 1.00 81.94 83 ILE A N 1
ATOM 646 C CA . ILE A 1 83 ? 13.787 -1.311 -7.459 1.00 81.94 83 ILE A CA 1
ATOM 647 C C . ILE A 1 83 ? 14.019 0.200 -7.263 1.00 81.94 83 ILE A C 1
ATOM 649 O O . ILE A 1 83 ? 15.108 0.631 -6.856 1.00 81.94 83 ILE A O 1
ATOM 653 N N . HIS A 1 84 ? 13.022 1.022 -7.592 1.00 85.31 84 HIS A N 1
ATOM 654 C CA . HIS A 1 84 ? 13.104 2.479 -7.507 1.00 85.31 84 HIS A CA 1
ATOM 655 C C . HIS A 1 84 ? 12.604 3.038 -6.174 1.00 85.31 84 HIS A C 1
ATOM 657 O O . HIS A 1 84 ? 12.885 4.199 -5.889 1.00 85.31 84 HIS A O 1
ATOM 663 N N . LEU A 1 85 ? 11.951 2.219 -5.344 1.00 87.94 85 LEU A N 1
ATOM 664 C CA . LEU A 1 85 ? 11.391 2.665 -4.071 1.00 87.94 85 LEU A CA 1
ATOM 665 C C . LEU A 1 85 ? 12.457 2.857 -2.993 1.00 87.94 85 LEU A C 1
ATOM 667 O O . LEU A 1 85 ? 13.368 2.040 -2.857 1.00 87.94 85 LEU A O 1
ATOM 671 N N . SER A 1 86 ? 12.297 3.898 -2.181 1.00 90.69 86 SER A N 1
ATOM 672 C CA . SER A 1 86 ? 13.064 4.117 -0.957 1.00 90.69 86 SER A CA 1
ATOM 673 C C . SER A 1 86 ? 12.396 3.470 0.261 1.00 90.69 86 SER A C 1
ATOM 675 O O . SER A 1 86 ? 11.172 3.346 0.348 1.00 90.69 86 SER A O 1
ATOM 677 N N . SER A 1 87 ? 13.184 3.097 1.274 1.00 93.00 87 SER A N 1
ATOM 678 C CA . SER A 1 87 ? 12.619 2.669 2.565 1.00 93.00 87 SER A CA 1
ATOM 679 C C . SER A 1 87 ? 11.824 3.767 3.267 1.00 93.00 87 SER A C 1
ATOM 681 O O . SER A 1 87 ? 10.842 3.487 3.960 1.00 93.00 87 SER A O 1
ATOM 683 N N . THR A 1 88 ? 12.215 5.016 3.031 1.00 94.81 88 THR A N 1
ATOM 684 C CA . THR A 1 88 ? 11.640 6.210 3.643 1.00 94.81 88 THR A CA 1
ATOM 685 C C . THR A 1 88 ? 10.175 6.386 3.256 1.00 94.81 88 THR A C 1
ATOM 687 O O . THR A 1 88 ? 9.347 6.601 4.143 1.00 94.81 88 THR A O 1
ATOM 690 N N . ILE A 1 89 ? 9.815 6.223 1.975 1.00 94.62 89 ILE A N 1
ATOM 691 C CA . ILE A 1 89 ? 8.416 6.398 1.561 1.00 94.62 89 ILE A CA 1
ATOM 692 C C . ILE A 1 89 ? 7.501 5.330 2.172 1.00 94.62 89 ILE A C 1
ATOM 694 O O . ILE A 1 89 ? 6.398 5.635 2.635 1.00 94.62 89 ILE A O 1
ATOM 698 N N . VAL A 1 90 ? 7.970 4.079 2.242 1.00 95.38 90 VAL A N 1
ATOM 699 C CA . VAL A 1 90 ? 7.190 2.975 2.817 1.00 95.38 90 VAL A CA 1
ATOM 700 C C . VAL A 1 90 ? 6.991 3.197 4.315 1.00 95.38 90 VAL A C 1
ATOM 702 O O . VAL A 1 90 ? 5.869 3.066 4.812 1.00 95.38 90 VAL A O 1
ATOM 705 N N . ARG A 1 91 ? 8.052 3.605 5.022 1.00 96.44 91 ARG A N 1
ATOM 706 C CA . ARG A 1 91 ? 7.991 4.007 6.432 1.00 96.44 91 ARG A CA 1
ATOM 707 C C . ARG A 1 91 ? 6.952 5.096 6.655 1.00 96.44 91 ARG A C 1
ATOM 709 O O . ARG A 1 91 ? 6.112 4.949 7.542 1.00 96.44 91 ARG A O 1
ATOM 716 N N . ASP A 1 92 ? 6.974 6.157 5.857 1.00 96.50 92 ASP A N 1
ATOM 717 C CA . ASP A 1 92 ? 6.076 7.298 6.040 1.00 96.50 92 ASP A CA 1
ATOM 718 C C . ASP A 1 92 ? 4.607 6.912 5.856 1.00 96.50 92 ASP A C 1
ATOM 720 O O . ASP A 1 92 ? 3.766 7.278 6.682 1.00 96.50 92 ASP A O 1
ATOM 724 N N . ILE A 1 93 ? 4.294 6.100 4.844 1.00 96.50 93 ILE A N 1
ATOM 725 C CA . ILE A 1 93 ? 2.935 5.592 4.608 1.00 96.50 93 ILE A CA 1
ATOM 726 C C . ILE A 1 93 ? 2.455 4.742 5.788 1.00 96.50 93 ILE A C 1
ATOM 728 O O . ILE A 1 93 ? 1.353 4.958 6.308 1.00 96.50 93 ILE A O 1
ATOM 732 N N . VAL A 1 94 ? 3.276 3.781 6.221 1.00 97.44 94 VAL A N 1
ATOM 733 C CA . VAL A 1 94 ? 2.948 2.862 7.319 1.00 97.44 94 VAL A CA 1
ATOM 734 C C . VAL A 1 94 ? 2.742 3.640 8.618 1.00 97.44 94 VAL A C 1
ATOM 736 O O . VAL A 1 94 ? 1.686 3.527 9.248 1.00 97.44 94 VAL A O 1
ATOM 739 N N . ARG A 1 95 ? 3.703 4.494 8.983 1.00 96.50 95 ARG A N 1
ATOM 740 C CA . ARG A 1 95 ? 3.672 5.299 10.209 1.00 96.50 95 ARG A CA 1
ATOM 741 C C . ARG A 1 95 ? 2.490 6.263 10.225 1.00 96.50 95 ARG A C 1
ATOM 743 O O . ARG A 1 95 ? 1.834 6.426 11.260 1.00 96.50 95 ARG A O 1
ATOM 750 N N . ARG A 1 96 ? 2.174 6.891 9.087 1.00 94.19 96 ARG A N 1
ATOM 751 C CA . ARG A 1 96 ? 1.032 7.808 8.972 1.00 94.19 96 ARG A CA 1
ATOM 752 C C . ARG A 1 96 ? -0.293 7.084 9.186 1.00 94.19 96 ARG A C 1
ATOM 754 O O . ARG A 1 96 ? -1.116 7.561 9.968 1.00 94.19 96 ARG A O 1
ATOM 761 N N . ARG A 1 97 ? -0.494 5.931 8.539 1.00 94.75 97 ARG A N 1
ATOM 762 C CA . ARG A 1 97 ? -1.704 5.108 8.716 1.00 94.75 97 ARG A CA 1
ATOM 763 C C . ARG A 1 97 ? -1.835 4.590 10.144 1.00 94.75 97 ARG A C 1
ATOM 765 O O . ARG A 1 97 ? -2.917 4.693 10.717 1.00 94.75 97 ARG A O 1
ATOM 772 N N . TYR A 1 98 ? -0.737 4.123 10.737 1.00 95.31 98 TYR A N 1
ATOM 773 C CA . TYR A 1 98 ? -0.697 3.698 12.135 1.00 95.31 98 TYR A CA 1
ATOM 774 C C . TYR A 1 98 ? -1.138 4.828 13.079 1.00 95.31 98 TYR A C 1
ATOM 776 O O . TYR A 1 98 ? -2.116 4.679 13.811 1.00 95.31 98 TYR A O 1
ATOM 784 N N . THR A 1 99 ? -0.510 6.003 12.976 1.00 92.81 99 THR A N 1
ATOM 785 C CA . THR A 1 99 ? -0.812 7.172 13.824 1.00 92.81 99 THR A CA 1
ATOM 786 C C . THR A 1 99 ? -2.283 7.591 13.739 1.00 92.81 99 THR A C 1
ATOM 788 O O . THR A 1 99 ? -2.913 7.864 14.760 1.00 92.81 99 THR A O 1
ATOM 791 N N . LEU A 1 100 ? -2.854 7.626 12.529 1.00 90.75 100 LEU A N 1
ATOM 792 C CA . LEU A 1 100 ? -4.261 7.992 12.334 1.00 90.75 100 LEU A CA 1
ATOM 793 C C . LEU A 1 100 ? -5.219 6.943 12.907 1.00 90.75 100 LEU A C 1
ATOM 795 O O . LEU A 1 100 ? -6.259 7.304 13.460 1.00 90.75 100 LEU A O 1
ATOM 799 N N . SER A 1 101 ? -4.863 5.661 12.815 1.00 90.94 101 SER A N 1
ATOM 800 C CA . SER A 1 10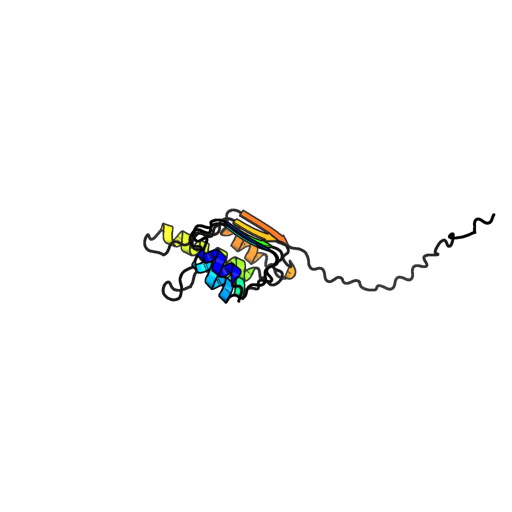1 ? -5.665 4.584 13.395 1.00 90.94 101 SER A CA 1
ATOM 801 C C . SER A 1 101 ? -5.660 4.610 14.931 1.00 90.94 101 SER A C 1
ATOM 803 O O . SER A 1 101 ? -6.710 4.416 15.545 1.00 90.94 101 SER A O 1
ATOM 805 N N . GLU A 1 102 ? -4.522 4.942 15.556 1.00 88.69 102 GLU A N 1
ATOM 806 C CA . GLU A 1 102 ? -4.410 5.068 17.013 1.00 88.69 102 GLU A CA 1
ATOM 807 C C . GLU A 1 102 ? -5.148 6.306 17.532 1.00 88.69 102 GLU A C 1
ATOM 809 O O . GLU A 1 102 ? -5.857 6.223 18.534 1.00 88.69 102 GLU A O 1
ATOM 814 N N . ALA A 1 103 ? -5.070 7.438 16.821 1.00 83.38 103 ALA A N 1
ATOM 815 C CA . ALA A 1 103 ? -5.797 8.655 17.186 1.00 83.38 103 ALA A CA 1
ATOM 816 C C . ALA A 1 103 ? -7.323 8.434 17.242 1.00 83.38 103 ALA A C 1
ATOM 818 O O . ALA A 1 103 ? -8.008 9.012 18.085 1.00 83.38 103 ALA A O 1
ATOM 819 N N . ARG A 1 104 ? -7.865 7.544 16.400 1.00 72.00 104 ARG A N 1
ATOM 820 C CA . ARG A 1 104 ? -9.294 7.194 16.396 1.00 72.00 104 ARG A CA 1
ATOM 821 C C . ARG A 1 104 ? -9.727 6.371 17.611 1.00 72.00 104 ARG A C 1
ATOM 823 O O . ARG A 1 104 ? -10.876 6.478 18.029 1.00 72.00 104 ARG A O 1
ATOM 830 N N . LYS A 1 105 ? -8.843 5.571 18.219 1.00 66.25 105 LYS A N 1
ATOM 831 C CA . LYS A 1 105 ? -9.184 4.863 19.472 1.00 66.25 105 LYS A CA 1
ATOM 832 C C . LYS A 1 105 ? -9.563 5.843 20.590 1.00 66.25 105 LYS A C 1
ATOM 834 O O . LYS A 1 105 ? -10.237 5.451 21.538 1.00 66.25 105 LYS A O 1
ATOM 839 N N . VAL A 1 106 ? -9.137 7.101 20.458 1.00 63.84 106 VAL A N 1
ATOM 840 C CA . VAL A 1 106 ? -9.368 8.181 21.417 1.00 63.84 106 VAL A CA 1
ATOM 841 C C . VAL A 1 106 ? -10.550 9.073 21.015 1.00 63.84 106 VAL A C 1
ATOM 843 O O . VAL A 1 106 ? -11.214 9.602 21.903 1.00 63.84 106 VAL A O 1
ATOM 846 N N . ASP A 1 107 ? -10.862 9.211 19.718 1.00 58.12 107 ASP A N 1
ATOM 847 C CA . ASP A 1 107 ? -11.893 10.138 19.231 1.00 58.12 107 ASP A CA 1
ATOM 848 C C . ASP A 1 107 ? -12.749 9.549 18.086 1.00 58.12 107 ASP A C 1
ATOM 850 O O . ASP A 1 107 ? -12.243 9.093 17.060 1.00 58.12 107 ASP A O 1
ATOM 854 N N . SER A 1 108 ? -14.076 9.548 18.255 1.00 56.47 108 SER A N 1
ATOM 855 C CA . SER A 1 108 ? -15.028 8.793 17.407 1.00 56.47 108 SER A CA 1
ATOM 856 C C . SER A 1 108 ? -15.374 9.442 16.054 1.00 56.47 108 SER A C 1
ATOM 858 O O . SER A 1 108 ? -16.183 8.901 15.299 1.00 56.47 108 SER A O 1
ATOM 860 N N . VAL A 1 109 ? -14.782 10.599 15.741 1.00 55.88 109 VAL A N 1
ATOM 861 C CA . VAL A 1 109 ? -15.248 11.506 14.672 1.00 55.88 109 VAL A CA 1
ATOM 862 C C . VAL A 1 109 ? -14.374 11.467 13.404 1.00 55.88 109 VAL A C 1
ATOM 864 O O . VAL A 1 109 ? -14.778 11.961 12.351 1.00 55.88 109 VAL A O 1
ATOM 867 N N . THR A 1 110 ? -13.186 10.860 13.439 1.00 55.94 110 THR A N 1
ATOM 868 C CA . THR A 1 110 ? -12.247 10.862 12.302 1.00 55.94 110 THR A CA 1
ATOM 869 C C . THR A 1 110 ? -12.558 9.803 11.236 1.00 55.94 110 THR A C 1
ATOM 871 O O . THR A 1 110 ? -12.984 8.686 11.536 1.00 55.94 110 THR A O 1
ATOM 874 N N . ARG A 1 111 ? -12.324 10.169 9.960 1.00 64.19 111 ARG A N 1
ATOM 875 C CA . ARG A 1 111 ? -12.408 9.275 8.786 1.00 64.19 111 ARG A CA 1
ATOM 876 C C . ARG A 1 111 ? -11.684 7.956 9.070 1.00 64.19 111 ARG A C 1
ATOM 878 O O . ARG A 1 111 ? -10.534 7.953 9.497 1.00 64.19 111 ARG A O 1
ATOM 885 N N . GLU A 1 112 ? -12.365 6.847 8.802 1.00 77.69 112 GLU A N 1
ATOM 886 C CA . GLU A 1 112 ? -11.871 5.498 9.066 1.00 77.69 112 GLU A CA 1
ATOM 887 C C . GLU A 1 112 ? -10.701 5.155 8.133 1.00 77.69 112 GLU A C 1
ATOM 889 O O . GLU A 1 112 ? -10.892 4.919 6.943 1.00 77.69 112 GLU A O 1
ATOM 894 N N . VAL A 1 113 ? -9.484 5.154 8.683 1.00 91.12 113 VAL A N 1
ATOM 895 C CA . VAL A 1 113 ? -8.269 4.662 8.024 1.00 91.12 113 VAL A CA 1
ATOM 896 C C . VAL A 1 113 ? -7.704 3.525 8.867 1.00 91.12 113 VAL A C 1
ATOM 898 O O . VAL A 1 113 ? -7.443 3.697 10.057 1.00 91.12 113 VAL A O 1
ATOM 901 N N . ALA A 1 114 ? -7.543 2.356 8.259 1.00 93.44 114 ALA A N 1
ATOM 902 C CA . ALA A 1 114 ? -6.931 1.200 8.891 1.00 93.44 114 ALA A CA 1
ATOM 903 C C . ALA A 1 114 ? -5.403 1.349 8.952 1.00 93.44 114 ALA A C 1
ATOM 905 O O . ALA A 1 114 ? -4.777 1.849 8.010 1.00 93.44 114 ALA A O 1
ATOM 906 N N . ALA A 1 115 ? -4.809 0.870 10.049 1.00 95.81 115 ALA A N 1
ATOM 907 C CA . ALA A 1 115 ? -3.379 0.593 10.095 1.00 95.81 115 ALA A CA 1
ATOM 908 C C . ALA A 1 115 ? -3.031 -0.530 9.113 1.00 95.81 115 ALA A C 1
ATOM 910 O O . ALA A 1 115 ? -3.783 -1.499 8.968 1.00 95.81 115 ALA A O 1
ATOM 911 N N . ILE A 1 116 ? -1.856 -0.419 8.498 1.00 98.06 116 ILE A N 1
ATOM 912 C CA . ILE A 1 116 ? -1.249 -1.546 7.795 1.00 98.06 116 ILE A CA 1
ATOM 913 C C . ILE A 1 116 ? -0.729 -2.515 8.860 1.00 98.06 116 ILE A C 1
ATOM 915 O O . ILE A 1 116 ? 0.007 -2.120 9.754 1.00 98.06 116 ILE A O 1
ATOM 919 N N . GLN A 1 117 ? -1.135 -3.775 8.770 1.00 98.19 117 GLN A N 1
ATOM 920 C CA . GLN A 1 117 ? -0.749 -4.848 9.686 1.00 98.19 117 GLN A CA 1
ATOM 921 C C . GLN A 1 117 ? 0.382 -5.704 9.117 1.00 98.19 117 GLN A C 1
ATOM 923 O O . GLN A 1 117 ? 1.176 -6.254 9.874 1.00 98.19 117 GLN A O 1
ATOM 928 N N . GLU A 1 118 ? 0.450 -5.838 7.792 1.00 98.50 118 GLU A N 1
ATOM 929 C CA . GLU A 1 118 ? 1.431 -6.686 7.122 1.00 98.50 118 GLU A CA 1
ATOM 930 C C . GLU A 1 118 ? 2.087 -5.939 5.964 1.00 98.50 118 GLU A C 1
ATOM 932 O O . GLU A 1 118 ? 1.409 -5.456 5.053 1.00 98.50 118 GLU A O 1
ATOM 937 N N . VAL A 1 119 ? 3.416 -5.877 6.001 1.00 97.69 119 VAL A N 1
ATOM 938 C CA . VAL A 1 119 ? 4.247 -5.303 4.945 1.00 97.69 119 VAL A CA 1
ATOM 939 C C . VAL A 1 119 ? 5.201 -6.377 4.446 1.00 97.69 119 VAL A C 1
ATOM 941 O O . VAL A 1 119 ? 5.956 -6.970 5.217 1.00 97.69 119 VAL A O 1
ATOM 944 N N . THR A 1 120 ? 5.167 -6.635 3.144 1.00 95.94 120 THR A N 1
ATOM 945 C CA . THR A 1 120 ? 6.135 -7.503 2.475 1.00 95.94 120 THR A CA 1
ATOM 946 C C . THR A 1 120 ? 6.845 -6.709 1.395 1.00 95.94 120 THR A C 1
ATOM 948 O O . THR A 1 120 ? 6.199 -6.175 0.498 1.00 95.94 120 THR A O 1
ATOM 951 N N . ILE A 1 121 ? 8.170 -6.653 1.474 1.00 92.00 121 ILE A N 1
ATOM 952 C CA . ILE A 1 121 ? 9.010 -5.956 0.505 1.00 92.00 121 ILE A CA 1
ATOM 953 C C . ILE A 1 121 ? 10.049 -6.941 -0.008 1.00 92.00 121 ILE A C 1
ATOM 955 O O . ILE A 1 121 ? 10.793 -7.528 0.778 1.00 92.00 121 ILE A O 1
ATOM 959 N N . ARG A 1 122 ? 10.069 -7.188 -1.314 1.00 89.75 122 ARG A N 1
ATOM 960 C CA . ARG A 1 122 ? 10.941 -8.188 -1.947 1.00 89.75 122 ARG A CA 1
ATOM 961 C C . ARG A 1 122 ? 11.577 -7.621 -3.202 1.00 89.75 122 ARG A C 1
ATOM 963 O O . ARG A 1 122 ? 11.034 -6.700 -3.801 1.00 89.75 122 ARG A O 1
ATOM 970 N N . GLY A 1 123 ? 12.731 -8.163 -3.582 1.00 83.25 123 GLY A N 1
ATOM 971 C CA . GLY A 1 123 ? 13.451 -7.693 -4.763 1.00 83.25 123 GLY A CA 1
ATOM 972 C C . GLY A 1 123 ? 13.887 -6.236 -4.622 1.00 83.25 123 GLY A C 1
ATOM 973 O O . GLY A 1 123 ? 13.860 -5.492 -5.597 1.00 83.25 123 GLY A O 1
ATOM 974 N N . TRP A 1 124 ? 14.217 -5.814 -3.398 1.00 83.81 124 TRP A N 1
ATOM 975 C CA . TRP A 1 124 ? 14.632 -4.443 -3.119 1.00 83.81 124 TRP A CA 1
ATOM 976 C C . TRP A 1 124 ? 16.147 -4.305 -3.186 1.00 83.81 124 TRP A C 1
ATOM 978 O O . TRP A 1 124 ? 16.866 -5.212 -2.763 1.00 83.81 124 TRP A O 1
ATOM 988 N N . ASP A 1 125 ? 16.620 -3.162 -3.672 1.00 81.75 125 ASP A N 1
ATOM 989 C CA . ASP A 1 125 ? 18.038 -2.817 -3.646 1.00 81.75 125 ASP A CA 1
ATOM 990 C C . ASP A 1 125 ? 18.461 -2.515 -2.203 1.00 81.75 125 ASP A C 1
ATOM 992 O O . ASP A 1 125 ? 18.081 -1.487 -1.641 1.00 81.75 125 ASP A O 1
ATOM 996 N N . ALA A 1 126 ? 19.257 -3.405 -1.600 1.00 77.69 126 ALA A N 1
ATOM 997 C CA . ALA A 1 126 ? 19.711 -3.260 -0.217 1.00 77.69 126 ALA A CA 1
ATOM 998 C C . ALA A 1 126 ? 20.469 -1.944 0.042 1.00 77.69 126 ALA A C 1
ATOM 1000 O O . ALA A 1 126 ? 20.453 -1.460 1.171 1.00 77.69 126 ALA A O 1
ATOM 1001 N N . GLY A 1 127 ? 21.090 -1.338 -0.980 1.00 79.25 127 GLY A N 1
ATOM 1002 C CA . GLY A 1 127 ? 21.774 -0.047 -0.853 1.00 79.25 127 GLY A CA 1
ATOM 1003 C C . GLY A 1 127 ? 20.832 1.135 -0.594 1.00 79.25 127 GLY A C 1
ATOM 1004 O O . GLY A 1 127 ? 21.282 2.187 -0.145 1.00 79.25 127 GLY A O 1
ATOM 1005 N N . LYS A 1 128 ? 19.529 0.964 -0.845 1.00 76.44 128 LYS A N 1
ATOM 1006 C CA . LYS A 1 128 ? 18.481 1.979 -0.643 1.00 76.44 128 LYS A CA 1
ATOM 1007 C C . LYS A 1 128 ? 17.597 1.708 0.574 1.00 76.44 128 LYS A C 1
ATOM 1009 O O . LYS A 1 128 ? 16.616 2.422 0.789 1.00 76.44 128 LYS A O 1
ATOM 1014 N N . VAL A 1 129 ? 17.921 0.676 1.352 1.00 86.69 129 VAL A N 1
ATOM 1015 C CA . VAL A 1 129 ? 17.166 0.295 2.547 1.00 86.69 129 VAL A CA 1
ATOM 1016 C C . VAL A 1 129 ? 17.884 0.814 3.785 1.00 86.69 129 VAL A C 1
ATOM 1018 O O . VAL A 1 129 ? 18.907 0.272 4.197 1.00 86.69 129 VAL A O 1
ATOM 1021 N N . ASP A 1 130 ? 17.326 1.848 4.410 1.00 91.88 130 ASP A N 1
ATOM 1022 C CA . ASP A 1 130 ? 17.802 2.335 5.702 1.00 91.88 130 ASP A CA 1
ATOM 1023 C C . ASP A 1 130 ? 17.289 1.422 6.832 1.00 91.88 130 ASP A C 1
ATOM 1025 O O . ASP A 1 130 ? 16.087 1.180 6.987 1.00 91.88 130 ASP A O 1
ATOM 1029 N N . HIS A 1 131 ? 18.204 0.914 7.660 1.00 91.56 131 HIS A N 1
ATOM 1030 C CA . HIS A 1 131 ? 17.873 0.077 8.816 1.00 91.56 131 HIS A CA 1
ATOM 1031 C C . HIS A 1 131 ? 16.967 0.776 9.834 1.00 91.56 131 HIS A C 1
ATOM 1033 O O . HIS A 1 131 ? 16.152 0.117 10.483 1.00 91.56 131 HIS A O 1
ATOM 1039 N N . LYS A 1 132 ? 17.096 2.096 9.980 1.00 95.88 132 LYS A N 1
ATOM 1040 C CA . LYS A 1 132 ? 16.235 2.898 10.843 1.00 95.88 132 LYS A CA 1
ATOM 1041 C C . LYS A 1 132 ? 14.800 2.892 10.325 1.00 95.88 132 LYS A C 1
ATOM 1043 O O . LYS A 1 132 ? 13.881 2.683 11.109 1.00 95.88 132 LYS A O 1
ATOM 1048 N N . ASP A 1 133 ? 14.612 3.055 9.017 1.00 95.94 133 ASP A N 1
ATOM 1049 C CA . ASP A 1 133 ? 13.284 3.019 8.400 1.00 95.94 133 ASP A CA 1
ATOM 1050 C C . ASP A 1 133 ? 12.625 1.655 8.604 1.00 95.94 133 ASP A C 1
ATOM 1052 O O . ASP A 1 133 ? 11.459 1.575 8.984 1.00 95.94 133 ASP A O 1
ATOM 1056 N N . VAL A 1 134 ? 13.391 0.576 8.421 1.00 94.56 134 VAL A N 1
ATOM 1057 C CA . VAL A 1 134 ? 12.930 -0.798 8.659 1.00 94.56 134 VAL A CA 1
ATOM 1058 C C . VAL A 1 134 ? 12.500 -1.011 10.112 1.00 94.56 134 VAL A C 1
ATOM 1060 O O . VAL A 1 134 ? 11.452 -1.612 10.351 1.00 94.56 134 VAL A O 1
ATOM 1063 N N . ALA A 1 135 ? 13.279 -0.517 11.077 1.00 96.25 135 ALA A N 1
ATOM 1064 C CA . ALA A 1 135 ? 12.938 -0.614 12.493 1.00 96.25 135 ALA A CA 1
ATOM 1065 C C . ALA A 1 135 ? 11.639 0.144 12.816 1.00 96.25 135 ALA A C 1
ATOM 1067 O O . ALA A 1 135 ? 10.751 -0.412 13.457 1.00 96.25 135 ALA A O 1
ATOM 1068 N N . GLU A 1 136 ? 11.482 1.367 12.303 1.00 97.25 136 GLU A N 1
ATOM 1069 C CA . GLU A 1 136 ? 10.263 2.161 12.498 1.00 97.25 136 GLU A CA 1
ATOM 1070 C C . GLU A 1 136 ? 9.028 1.521 11.836 1.00 97.25 136 GLU A C 1
ATOM 1072 O O . GLU A 1 136 ? 7.930 1.572 12.395 1.00 97.25 136 GLU A O 1
ATOM 1077 N N . ILE A 1 137 ? 9.187 0.874 10.673 1.00 97.06 137 ILE A N 1
ATOM 1078 C CA . ILE A 1 137 ? 8.114 0.079 10.054 1.00 97.06 137 ILE A CA 1
ATOM 1079 C C . ILE A 1 137 ? 7.732 -1.082 10.975 1.00 97.06 137 ILE A C 1
ATOM 1081 O O . ILE A 1 137 ? 6.545 -1.288 11.223 1.00 97.06 137 ILE A O 1
ATOM 1085 N N . ALA A 1 138 ? 8.717 -1.823 11.493 1.00 97.25 138 ALA A N 1
ATOM 1086 C CA . ALA A 1 138 ? 8.492 -2.989 12.346 1.00 97.25 138 ALA A CA 1
ATOM 1087 C C . ALA A 1 138 ? 7.747 -2.648 13.648 1.00 97.25 138 ALA A C 1
ATOM 1089 O O . ALA A 1 138 ? 6.976 -3.467 14.136 1.00 97.25 138 ALA A O 1
ATOM 1090 N N . GLU A 1 139 ? 7.929 -1.442 14.190 1.00 97.50 139 GLU A N 1
ATOM 1091 C CA . GLU A 1 139 ? 7.186 -0.960 15.363 1.00 97.50 139 GLU A CA 1
ATOM 1092 C C . GLU A 1 139 ? 5.699 -0.686 15.073 1.00 97.50 139 GLU A C 1
ATOM 1094 O O . GLU A 1 139 ? 4.878 -0.700 15.990 1.00 97.50 139 GLU A O 1
ATOM 1099 N N . CYS A 1 140 ? 5.341 -0.436 13.810 1.00 97.25 140 CYS A N 1
ATOM 1100 C CA . CYS A 1 140 ? 3.990 -0.043 13.401 1.00 97.25 140 CYS A CA 1
ATOM 1101 C C . CYS A 1 140 ? 3.138 -1.200 12.850 1.00 97.25 140 CYS A C 1
ATOM 1103 O O . CYS A 1 140 ? 1.937 -1.014 12.648 1.00 97.25 140 CYS A O 1
ATOM 1105 N N . VAL A 1 141 ? 3.736 -2.362 12.557 1.00 97.88 141 VAL A N 1
ATOM 1106 C CA . VAL A 1 141 ? 3.075 -3.485 11.868 1.00 97.88 141 VAL A CA 1
ATOM 1107 C C . VAL A 1 141 ? 3.190 -4.782 12.666 1.00 97.88 141 VAL A C 1
ATOM 1109 O O . VAL A 1 141 ? 4.127 -4.982 13.430 1.00 97.88 141 VAL A O 1
ATOM 1112 N N . GLU A 1 142 ? 2.256 -5.709 12.464 1.00 97.75 142 GLU A N 1
ATOM 1113 C CA . GLU A 1 142 ? 2.301 -7.031 13.104 1.00 97.75 142 GLU A CA 1
ATOM 1114 C C . GLU A 1 142 ? 3.287 -7.975 12.405 1.00 97.75 142 GLU A C 1
ATOM 1116 O O . GLU A 1 142 ? 3.854 -8.872 13.030 1.00 97.75 142 GLU A O 1
ATOM 1121 N N . ARG A 1 143 ? 3.460 -7.813 11.087 1.00 97.94 143 ARG A N 1
ATOM 1122 C CA . ARG A 1 143 ? 4.329 -8.660 10.265 1.00 97.94 143 ARG A CA 1
ATOM 1123 C C . ARG A 1 143 ? 5.100 -7.834 9.251 1.00 97.94 143 ARG A C 1
ATOM 1125 O O . ARG A 1 143 ? 4.507 -7.124 8.439 1.00 97.94 143 ARG A O 1
ATOM 1132 N N . LEU A 1 144 ? 6.416 -8.007 9.257 1.00 96.62 144 LEU A N 1
ATOM 1133 C CA . LEU A 1 144 ? 7.327 -7.406 8.296 1.00 96.62 144 LEU A CA 1
ATOM 1134 C C . LEU A 1 144 ? 8.187 -8.495 7.654 1.00 96.62 144 LEU A C 1
ATOM 1136 O O . LEU A 1 144 ? 8.931 -9.187 8.344 1.00 96.62 144 LEU A O 1
ATOM 1140 N N . ASN A 1 145 ? 8.092 -8.630 6.333 1.00 94.62 145 ASN A N 1
ATOM 1141 C CA . ASN A 1 145 ? 8.928 -9.533 5.547 1.00 94.62 145 ASN A CA 1
ATOM 1142 C C . ASN A 1 145 ? 9.776 -8.713 4.576 1.00 94.62 145 ASN A C 1
ATOM 1144 O O . ASN A 1 145 ? 9.222 -8.063 3.692 1.00 94.62 145 ASN A O 1
ATOM 1148 N N . ILE A 1 146 ? 11.102 -8.774 4.704 1.00 90.44 146 ILE A N 1
ATOM 1149 C CA . ILE A 1 146 ? 12.029 -8.082 3.801 1.00 90.44 146 ILE A CA 1
ATOM 1150 C C . ILE A 1 146 ? 12.916 -9.109 3.103 1.00 90.44 146 ILE A C 1
ATOM 1152 O O . ILE A 1 146 ? 13.612 -9.885 3.752 1.00 90.44 146 ILE A O 1
ATOM 1156 N N . GLY A 1 147 ? 12.888 -9.100 1.773 1.00 86.75 147 GLY A N 1
ATOM 1157 C CA . GLY A 1 147 ? 13.782 -9.853 0.901 1.00 86.75 147 GLY A CA 1
ATOM 1158 C C . GLY A 1 147 ? 14.531 -8.904 -0.028 1.00 86.75 147 GLY A C 1
ATOM 1159 O O . GLY A 1 147 ? 14.164 -8.779 -1.194 1.00 86.75 147 GLY A O 1
ATOM 1160 N N . ALA A 1 148 ? 15.541 -8.208 0.494 1.00 78.75 148 ALA A N 1
ATOM 1161 C CA . ALA A 1 148 ? 16.416 -7.350 -0.303 1.00 78.75 148 ALA A CA 1
ATOM 1162 C C . ALA A 1 148 ? 17.537 -8.175 -0.957 1.00 78.75 148 ALA A C 1
ATOM 1164 O O . ALA A 1 148 ? 18.012 -9.149 -0.368 1.00 78.75 148 ALA A O 1
ATOM 1165 N N . PHE A 1 149 ? 17.971 -7.783 -2.154 1.00 76.44 149 PHE A N 1
ATOM 1166 C CA . PHE A 1 149 ? 19.187 -8.307 -2.766 1.00 76.44 149 PHE A CA 1
ATOM 1167 C C . PHE A 1 149 ? 20.318 -7.300 -2.575 1.00 76.44 149 PHE A C 1
ATOM 1169 O O . PHE A 1 149 ? 20.127 -6.087 -2.670 1.00 76.44 149 PHE A O 1
ATOM 1176 N N . GLN A 1 150 ? 21.518 -7.800 -2.296 1.00 59.47 150 GLN A N 1
ATOM 1177 C CA . GLN A 1 150 ? 22.702 -6.959 -2.287 1.00 59.47 150 GLN A CA 1
ATOM 1178 C C . GLN A 1 150 ? 23.073 -6.713 -3.750 1.00 59.47 150 GLN A C 1
ATOM 1180 O O . GLN A 1 150 ? 23.563 -7.619 -4.424 1.00 59.47 150 GLN A O 1
ATOM 1185 N N . GLY A 1 151 ? 22.767 -5.516 -4.257 1.00 52.72 151 GLY A N 1
ATOM 1186 C CA . GLY A 1 151 ? 23.254 -5.026 -5.543 1.00 52.72 151 GLY A CA 1
ATOM 1187 C C . GLY A 1 151 ? 24.763 -4.837 -5.458 1.00 52.72 151 GLY A C 1
ATOM 1188 O O . GLY A 1 151 ? 25.254 -3.723 -5.313 1.00 52.72 151 GLY A O 1
ATOM 1189 N N . GLY A 1 152 ? 25.500 -5.945 -5.446 1.00 44.41 152 GLY A N 1
ATOM 1190 C CA . GLY A 1 152 ? 26.942 -5.922 -5.549 1.00 44.41 152 GLY A CA 1
ATOM 1191 C C . GLY A 1 152 ? 27.285 -5.309 -6.892 1.00 44.41 152 GLY A C 1
ATOM 1192 O O . GLY A 1 152 ? 26.952 -5.872 -7.936 1.00 44.41 152 GLY A O 1
ATOM 1193 N 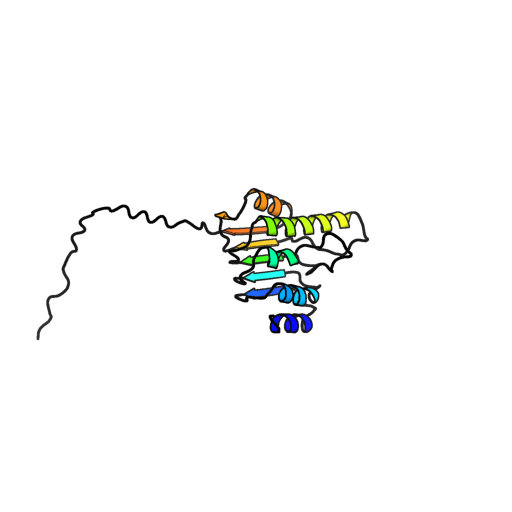N . VAL A 1 153 ? 27.954 -4.157 -6.854 1.00 44.78 153 VAL A N 1
ATOM 1194 C CA . VAL A 1 153 ? 28.887 -3.781 -7.907 1.00 44.78 153 VAL A CA 1
ATOM 1195 C C . VAL A 1 153 ? 29.700 -5.038 -8.168 1.00 44.78 153 VAL A C 1
ATOM 1197 O O . VAL A 1 153 ? 30.417 -5.524 -7.294 1.00 44.78 153 VAL A O 1
ATOM 1200 N N . SER A 1 154 ? 29.487 -5.631 -9.334 1.00 39.16 154 SER A N 1
ATOM 1201 C CA . SER A 1 154 ? 30.387 -6.620 -9.884 1.00 39.16 154 SER A CA 1
ATOM 1202 C C . SER A 1 154 ? 31.681 -5.873 -10.191 1.00 39.16 154 SER A C 1
ATOM 1204 O O . SER A 1 154 ? 31.963 -5.574 -11.348 1.00 39.16 154 SER A O 1
ATOM 1206 N N . ASP A 1 155 ? 32.453 -5.559 -9.150 1.00 40.50 155 ASP A N 1
ATOM 1207 C CA . ASP A 1 155 ? 33.891 -5.372 -9.242 1.00 40.50 155 ASP A CA 1
ATOM 1208 C C . ASP A 1 155 ? 34.453 -6.753 -9.592 1.00 40.50 155 ASP A C 1
ATOM 1210 O O . ASP A 1 155 ? 35.071 -7.449 -8.789 1.00 40.50 155 ASP A O 1
ATOM 1214 N N . VAL A 1 156 ? 34.214 -7.169 -10.839 1.00 46.12 156 VAL A N 1
ATOM 1215 C CA . VAL A 1 156 ? 35.201 -7.955 -11.562 1.00 46.12 156 VAL A CA 1
ATOM 1216 C C . VAL A 1 156 ? 36.328 -6.961 -11.774 1.00 46.12 156 VAL A C 1
ATOM 1218 O O . VAL A 1 156 ? 36.425 -6.284 -12.795 1.00 46.12 156 VAL A O 1
ATOM 1221 N N . VAL A 1 157 ? 37.125 -6.797 -10.721 1.00 45.84 157 VAL A N 1
ATOM 1222 C CA . VAL A 1 157 ? 38.492 -6.360 -10.879 1.00 45.84 157 VAL A CA 1
ATOM 1223 C C . VAL A 1 157 ? 39.077 -7.431 -11.782 1.00 45.84 157 VAL A C 1
ATOM 1225 O O . VAL A 1 157 ? 39.180 -8.597 -11.400 1.00 45.84 157 VAL A O 1
ATOM 1228 N N . ASP A 1 158 ? 39.335 -7.045 -13.024 1.00 48.56 158 ASP A N 1
ATOM 1229 C CA . ASP A 1 158 ? 40.244 -7.732 -13.925 1.00 48.56 158 ASP A CA 1
ATOM 1230 C C . ASP A 1 158 ? 41.630 -7.678 -13.267 1.00 48.56 158 ASP A C 1
ATOM 1232 O O . ASP A 1 158 ? 42.499 -6.881 -13.619 1.00 48.56 158 ASP A O 1
ATOM 1236 N N . GLU A 1 159 ? 41.806 -8.447 -12.191 1.00 47.50 159 GLU A N 1
ATOM 1237 C CA . GLU A 1 159 ? 43.125 -8.831 -11.736 1.00 47.50 159 GLU A CA 1
ATOM 1238 C C . GLU A 1 159 ? 43.610 -9.833 -12.768 1.00 47.50 159 GLU A C 1
ATOM 1240 O O . GLU A 1 159 ? 43.311 -11.026 -12.698 1.00 47.50 159 GLU A O 1
ATOM 1245 N N . GLY A 1 160 ? 44.329 -9.294 -13.754 1.00 51.78 160 GLY A N 1
ATOM 1246 C CA . GLY A 1 160 ? 45.210 -10.048 -14.621 1.00 51.78 160 GLY A CA 1
ATOM 1247 C C . GLY A 1 160 ? 46.012 -11.024 -13.773 1.00 51.78 160 GLY A C 1
ATOM 1248 O O . GLY A 1 160 ? 46.992 -10.668 -13.121 1.00 51.78 160 GLY A O 1
ATOM 1249 N N . SER A 1 161 ? 45.541 -12.262 -13.757 1.00 46.53 161 SER A N 1
ATOM 1250 C CA . SER A 1 161 ? 46.250 -13.397 -13.220 1.00 46.53 161 SER A CA 1
ATOM 1251 C C . SER A 1 161 ? 46.598 -14.242 -14.427 1.00 46.53 161 SER A C 1
ATOM 1253 O O . SER A 1 161 ? 45.790 -15.035 -14.914 1.00 46.53 161 SER A O 1
ATOM 1255 N N . ASP A 1 162 ? 47.803 -13.987 -14.937 1.00 53.12 162 ASP A N 1
ATOM 1256 C CA . ASP A 1 162 ? 48.551 -14.908 -15.779 1.00 53.12 162 ASP A CA 1
ATOM 1257 C C . ASP A 1 162 ?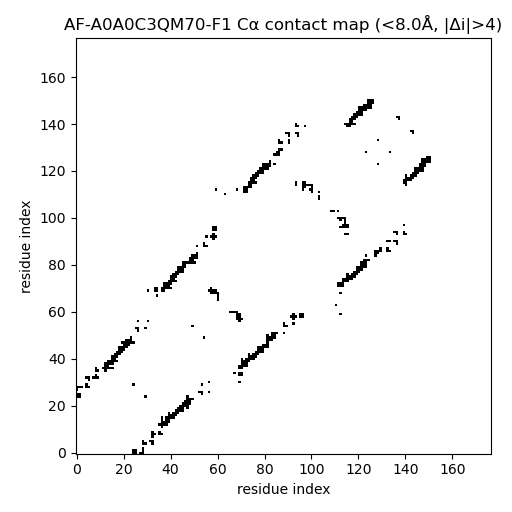 48.590 -16.260 -15.057 1.00 53.12 162 ASP A C 1
ATOM 1259 O O . ASP A 1 162 ? 49.444 -16.527 -14.211 1.00 53.12 162 ASP A O 1
ATOM 1263 N N . SER A 1 163 ? 47.609 -17.107 -15.346 1.00 49.12 163 SER A N 1
ATOM 1264 C CA . SER A 1 163 ? 47.683 -18.523 -15.041 1.00 49.12 163 SER A CA 1
ATOM 1265 C C . SER A 1 163 ? 47.705 -19.248 -16.372 1.00 49.12 163 SER A C 1
ATOM 1267 O O . SER A 1 163 ? 46.687 -19.395 -17.052 1.00 49.12 163 SER A O 1
ATOM 1269 N N . ASP A 1 164 ? 48.920 -19.643 -16.748 1.00 53.66 164 ASP A N 1
ATOM 1270 C CA . ASP A 1 164 ? 49.213 -20.657 -17.750 1.00 53.66 164 ASP A CA 1
ATOM 1271 C C . ASP A 1 164 ? 48.373 -21.900 -17.444 1.00 53.66 164 ASP A C 1
ATOM 1273 O O . ASP A 1 164 ? 48.772 -22.805 -16.712 1.00 53.66 164 ASP A O 1
ATOM 1277 N N . THR A 1 165 ? 47.157 -21.923 -17.974 1.00 52.31 165 THR A N 1
ATOM 1278 C CA . THR A 1 165 ? 46.343 -23.124 -18.021 1.00 52.31 165 THR A CA 1
ATOM 1279 C C . THR A 1 165 ? 46.670 -23.763 -19.356 1.00 52.31 165 THR A C 1
ATOM 1281 O O . THR A 1 165 ? 46.066 -23.438 -20.378 1.00 52.31 165 THR A O 1
ATOM 1284 N N . GLU A 1 166 ? 47.695 -24.617 -19.359 1.00 48.31 166 GLU A N 1
ATOM 1285 C CA . GLU A 1 166 ? 47.934 -25.573 -20.437 1.00 48.31 166 GLU A CA 1
ATOM 1286 C C . GLU A 1 166 ? 46.635 -26.349 -20.672 1.00 48.31 166 GLU A C 1
ATOM 1288 O O . GLU A 1 166 ? 46.189 -27.144 -19.845 1.00 48.31 166 GLU A O 1
ATOM 1293 N N . TRP A 1 167 ? 45.990 -26.064 -21.798 1.00 56.25 167 TRP A N 1
ATOM 1294 C CA . TRP A 1 167 ? 44.829 -26.799 -22.266 1.00 56.25 167 TRP A CA 1
ATOM 1295 C C . TRP A 1 167 ? 45.289 -28.206 -22.660 1.00 56.25 167 TRP A C 1
ATOM 1297 O O . TRP A 1 167 ? 46.163 -28.318 -23.522 1.00 56.25 167 TRP A O 1
ATOM 1307 N N . PRO A 1 168 ? 44.712 -29.290 -22.113 1.00 46.84 168 PRO A N 1
ATOM 1308 C CA . PRO A 1 168 ? 44.889 -30.609 -22.697 1.00 46.84 168 PRO A CA 1
ATOM 1309 C C . PRO A 1 168 ? 44.168 -30.620 -24.048 1.00 46.84 168 PRO A C 1
ATOM 1311 O O . PRO A 1 168 ? 42.945 -30.743 -24.134 1.00 46.84 168 PRO A O 1
ATOM 1314 N N . SER A 1 169 ? 44.934 -30.419 -25.113 1.00 51.38 169 SER A N 1
ATOM 1315 C CA . SER A 1 169 ? 44.505 -30.594 -26.492 1.00 51.38 169 SER A CA 1
ATOM 1316 C C . SER A 1 169 ? 44.429 -32.086 -26.811 1.00 51.38 169 SER A C 1
ATOM 1318 O O . SER A 1 169 ? 45.338 -32.618 -27.432 1.00 51.38 169 SER A O 1
ATOM 1320 N N . ASP A 1 170 ? 43.356 -32.750 -26.387 1.00 57.38 170 ASP A N 1
ATOM 1321 C CA . ASP A 1 170 ? 43.012 -34.097 -26.855 1.00 57.38 170 ASP A CA 1
ATOM 1322 C C . ASP A 1 170 ? 41.544 -34.121 -27.293 1.00 57.38 170 ASP A C 1
ATOM 1324 O O . ASP A 1 170 ? 40.659 -34.705 -26.667 1.00 57.38 170 ASP A O 1
ATOM 1328 N N . TRP A 1 171 ? 41.294 -33.427 -28.400 1.00 59.50 171 TRP A N 1
ATOM 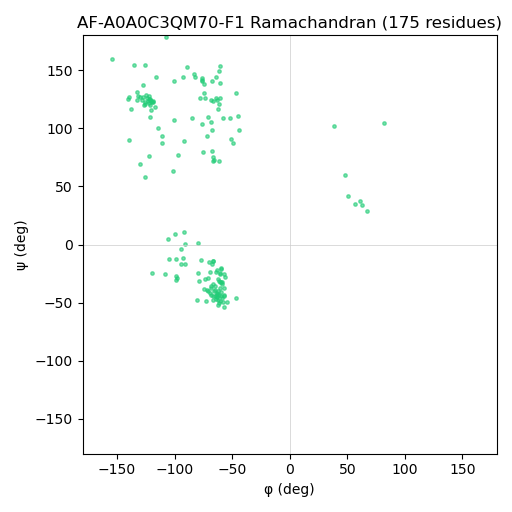1329 C CA . TRP A 1 171 ? 40.116 -33.604 -29.236 1.00 59.50 171 TRP A CA 1
ATOM 1330 C C . TRP A 1 171 ? 40.610 -33.827 -30.673 1.00 59.50 171 TRP A C 1
ATOM 1332 O O . TRP A 1 171 ? 41.383 -33.029 -31.201 1.00 59.50 171 TRP A O 1
ATOM 1342 N N . ASP A 1 172 ? 40.120 -34.922 -31.254 1.00 49.03 172 ASP A N 1
ATOM 1343 C CA . ASP A 1 172 ? 40.236 -35.417 -32.630 1.00 49.03 172 ASP A CA 1
ATOM 1344 C C . ASP A 1 172 ? 41.490 -36.194 -33.064 1.00 49.03 172 ASP A C 1
ATOM 1346 O O . ASP A 1 172 ? 42.519 -35.666 -33.479 1.00 49.03 172 ASP A O 1
ATOM 1350 N N . SER A 1 173 ? 41.301 -37.511 -33.175 1.00 54.00 173 SER A N 1
ATOM 1351 C CA . SER A 1 173 ? 41.760 -38.254 -34.352 1.00 54.00 173 SER A CA 1
ATOM 1352 C C . SER A 1 173 ? 40.709 -39.291 -34.746 1.00 54.00 173 SER A C 1
ATOM 1354 O O . SER A 1 173 ? 40.649 -40.402 -34.227 1.00 54.00 173 SER A O 1
ATOM 1356 N N . GLU A 1 174 ? 39.816 -38.823 -35.616 1.00 52.41 174 GLU A N 1
ATOM 1357 C CA . GLU A 1 174 ? 39.353 -39.484 -36.837 1.00 52.41 174 GLU A CA 1
ATOM 1358 C C . GLU A 1 174 ? 39.152 -41.006 -36.787 1.00 52.41 174 GLU A C 1
ATOM 1360 O O . GLU A 1 174 ? 40.058 -41.811 -37.000 1.00 52.41 174 GLU A O 1
ATOM 1365 N N . GLY A 1 175 ? 37.881 -41.394 -36.669 1.00 45.72 175 GLY A N 1
ATOM 1366 C CA . GLY A 1 175 ? 37.414 -42.616 -37.305 1.00 45.72 175 GLY A CA 1
ATOM 1367 C C . GLY A 1 175 ? 37.534 -42.481 -38.824 1.00 45.72 175 GLY A C 1
ATOM 1368 O O . GLY A 1 175 ? 37.012 -41.539 -39.417 1.00 45.72 175 GLY A O 1
ATOM 1369 N N . SER A 1 176 ? 38.209 -43.437 -39.453 1.00 57.56 176 SER A N 1
ATOM 1370 C CA . SER A 1 176 ? 38.198 -43.631 -40.900 1.00 57.56 176 SER A CA 1
ATOM 1371 C C . SER A 1 176 ? 38.106 -45.125 -41.214 1.00 57.56 176 SER A C 1
ATOM 1373 O O . SER A 1 176 ? 39.006 -45.874 -40.852 1.00 57.56 176 SER A O 1
ATOM 1375 N N . PHE A 1 177 ? 36.984 -45.470 -41.862 1.00 47.03 177 PHE A N 1
ATOM 1376 C CA . PHE A 1 177 ? 36.610 -46.664 -42.644 1.00 47.03 177 PHE A CA 1
ATOM 1377 C C . PHE A 1 177 ? 36.979 -48.072 -42.152 1.00 47.03 177 PHE A C 1
ATOM 1379 O O . PHE A 1 177 ? 38.159 -48.470 -42.235 1.00 47.03 177 PHE A O 1
#

InterPro domains:
  IPR032675 Leucine-rich repeat domain superfamily [G3DSA:3.80.10.10] (1-145)

Radius of gyration: 23.89 Å; Cα contacts (8 Å, |Δi|>4): 298; chains: 1; bounding box: 66×65×64 Å

pLDDT: mean 83.83, std 17.42, range [39.16, 98.56]